Protein AF-0000000083686043 (afdb_homodimer)

Nearest PDB structures (foldseek):
  3l9b-assembly1_A  TM=8.444E-01  e=4.773E-08  Rattus norvegicus
  1dji-assembly2_B  TM=7.804E-01  e=7.751E-08  Rattus norvegicus
  1qas-assembly2_B  TM=7.916E-01  e=1.648E-07  Rattus norvegicus
  9b8k-assembly1_A  TM=7.547E-01  e=4.405E-06  Homo sapiens
  7df2-assembly1_A  TM=6.383E-01  e=4.975E-05  Ramazzottius varieornatus

Solvent-accessible surface area (backbone atoms only — not comparable to full-atom values): 17426 Å² total; per-residue (Å²): 117,81,35,73,41,29,34,41,37,29,45,36,36,34,37,51,40,63,57,61,35,58,93,82,41,71,20,22,34,27,44,37,38,31,63,40,89,91,54,70,46,66,55,66,67,18,79,82,16,34,37,50,32,62,64,64,39,74,45,79,42,68,40,61,68,58,66,60,71,78,38,42,41,37,37,36,37,30,35,69,66,83,55,88,95,41,63,38,75,47,24,34,38,76,45,55,40,39,60,47,44,73,69,60,31,76,67,34,76,46,78,47,80,43,63,16,25,30,96,88,61,48,75,45,30,37,38,34,36,34,44,26,42,32,49,77,85,68,64,72,69,55,88,76,60,66,73,69,67,77,77,74,73,72,73,80,79,129,117,81,35,72,39,29,35,41,37,29,45,35,35,36,37,51,39,63,54,60,33,58,92,83,41,72,21,22,34,27,43,37,36,32,64,42,90,91,54,72,46,66,54,68,66,20,77,81,17,33,37,51,32,60,62,64,40,73,44,80,42,68,38,61,70,59,66,59,70,78,38,43,42,38,38,36,37,30,34,70,65,82,56,86,95,40,63,38,75,46,25,34,38,74,43,55,41,39,60,47,44,74,71,61,32,76,66,34,76,47,78,46,79,41,64,17,25,29,96,87,62,48,74,46,31,36,39,33,35,35,43,24,41,31,50,77,85,66,64,72,70,56,88,75,63,67,75,69,69,78,77,76,74,70,76,79,84,128

Organism: NCBI:txid97028

Foldseek 3Di:
DFDQKKKKKFFFKKAQWDQLCVVPDFFFKKKWKAFDPVDIDIFDTNRPQRRITGGRDIDIYTDGPDDLQPIKMKMWIFGDDDDPPGDTTTWIFIGRSVVVCVPPRAPDKDKDWTFTADPVRDTGITIIMIMHMYGPPPPPPPVPPPVPPPPPPPPPDD/DFDQKKKKKFFFKKAQWDQLCVVPDFFFKKKWKAFDPVDIDIFDTNRPQRRITGGRDIDIYTDGPDDLQPIKMKMWIFGDDDDPPGDTTTWIFIGRSVVVCVPPRAPDKDKDWTFTADPVRDTGITIIMIMHMYGPPPPPPDVPPPVPPPPPPPDPDD

InterPro domains:
  IPR000008 C2 domain [PF00168] (8-101)
  IPR000008 C2 domain [PS50004] (1-111)
  IPR035892 C2 domain superfamily [G3DSA:2.60.40.150] (6-136)
  IPR035892 C2 domain superfamily [SSF49562] (6-135)
  IPR044750 SRC2/BAP, C2 domain [cd04051] (8-129)

Radius of gyration: 28.59 Å; Cα contacts (8 Å, |Δi|>4): 736; chains: 2; bounding box: 54×104×94 Å

pLDDT: mean 89.42, std 19.48, range [34.62, 98.94]

Sequence (316 aa):
MASRYEAEVNLSSARGLKNVNWRNGSNKPYGVVWIDPKNKFSTKVDENGDTEANWDQTLIIPLPPQPIEDLSLYIDIVHAGSEPDTKPLIGSAKLKLVEILDDVGIGERTSRSLTLKRPSGRPQGKVDVKVTIREPGYRAPAPGAYYAPPYGVPPPQAMASRYEAEVNLSSARGLKNVNWRNGSNKPYGVVWIDPKNKFSTKVDENGDTEANWDQTLIIPLPPQPIEDLSLYIDIVHAGSEPDTKPLIGSAKLKLVEILDDVGIGERTSRSLTLKRPSGRPQGKVDVKVTIREPGYRAPAPGAYYAPPYGVPPPQA

Structure (mmCIF, N/CA/C/O backbone):
data_AF-0000000083686043-model_v1
#
loop_
_entity.id
_entity.type
_entity.pdbx_description
1 polymer 'WW domain-containing protein'
#
loop_
_atom_site.group_PDB
_atom_site.id
_atom_site.type_symbol
_atom_site.label_atom_id
_atom_site.label_alt_id
_atom_site.label_comp_id
_atom_site.label_asym_id
_atom_site.label_entity_id
_atom_site.label_seq_id
_atom_site.pdbx_PDB_ins_code
_atom_site.Cartn_x
_atom_site.Cartn_y
_atom_site.Cartn_z
_atom_site.occupancy
_atom_site.B_iso_or_equiv
_atom_site.auth_seq_id
_atom_site.auth_comp_id
_atom_site.auth_asym_id
_atom_site.auth_atom_id
_atom_site.pdbx_PDB_model_num
ATOM 1 N N . MET A 1 1 ? 3.369 -40.719 -15.516 1 55.44 1 MET A N 1
ATOM 2 C CA . MET A 1 1 ? 3.346 -40.094 -16.828 1 55.44 1 MET A CA 1
ATOM 3 C C . MET A 1 1 ? 3.211 -38.562 -16.672 1 55.44 1 MET A C 1
ATOM 5 O O . MET A 1 1 ? 2.627 -38.094 -15.711 1 55.44 1 MET A O 1
ATOM 9 N N . ALA A 1 2 ? 4.098 -37.812 -17.344 1 66.56 2 ALA A N 1
ATOM 10 C CA . ALA A 1 2 ? 4.086 -36.375 -17.266 1 66.56 2 ALA A CA 1
ATOM 11 C C . ALA A 1 2 ? 2.773 -35.812 -17.797 1 66.56 2 ALA A C 1
ATOM 13 O O . ALA A 1 2 ? 2.119 -36.406 -18.641 1 66.56 2 ALA A O 1
ATOM 14 N N . SER A 1 3 ? 2.258 -34.781 -17.094 1 78.12 3 SER A N 1
ATOM 15 C CA . SER A 1 3 ? 1.059 -34.094 -17.578 1 78.12 3 SER A CA 1
ATOM 16 C C . SER A 1 3 ? 1.265 -33.562 -19 1 78.12 3 SER A C 1
ATOM 18 O O . SER A 1 3 ? 2.377 -33.188 -19.359 1 78.12 3 SER A O 1
ATOM 20 N N . ARG A 1 4 ? 0.226 -33.625 -19.875 1 86.62 4 ARG A N 1
ATOM 21 C CA . ARG A 1 4 ? 0.23 -33.125 -21.25 1 86.62 4 ARG A CA 1
ATOM 22 C C . ARG A 1 4 ? 0.083 -31.609 -21.266 1 86.62 4 ARG A C 1
ATOM 24 O O . ARG A 1 4 ? 0.327 -30.969 -22.297 1 86.62 4 ARG A O 1
ATOM 31 N N . TYR A 1 5 ? -0.184 -31.031 -20.062 1 95.25 5 TYR A N 1
ATOM 32 C CA . TYR A 1 5 ? -0.514 -29.609 -20.062 1 95.25 5 TYR A CA 1
ATOM 33 C C . TYR A 1 5 ? 0.562 -28.797 -19.344 1 95.25 5 TYR A C 1
ATOM 35 O O . TYR A 1 5 ? 1.362 -29.359 -18.594 1 95.25 5 TYR A O 1
ATOM 43 N N . GLU A 1 6 ? 0.688 -27.5 -19.734 1 97.31 6 GLU A N 1
ATOM 44 C CA . GLU A 1 6 ? 1.507 -26.5 -19.047 1 97.31 6 GLU A CA 1
ATOM 45 C C . GLU A 1 6 ? 0.728 -25.219 -18.797 1 97.31 6 GLU A C 1
ATOM 47 O O . GLU A 1 6 ? -0.3 -24.984 -19.438 1 97.31 6 GLU A O 1
ATOM 52 N N . ALA A 1 7 ? 1.187 -24.484 -17.844 1 98.06 7 ALA A N 1
ATOM 53 C CA . ALA A 1 7 ? 0.654 -23.156 -17.594 1 98.06 7 ALA A CA 1
ATOM 54 C C . ALA A 1 7 ? 1.658 -22.078 -18 1 98.06 7 ALA A C 1
ATOM 56 O O . ALA A 1 7 ? 2.783 -22.047 -17.5 1 98.06 7 ALA A O 1
ATOM 57 N N . GLU A 1 8 ? 1.297 -21.297 -18.984 1 98.44 8 GLU A N 1
ATOM 58 C CA . GLU A 1 8 ? 2.025 -20.062 -19.25 1 98.44 8 GLU A CA 1
ATOM 59 C C . GLU A 1 8 ? 1.578 -18.938 -18.312 1 98.44 8 GLU A C 1
ATOM 61 O O . GLU A 1 8 ? 0.411 -18.547 -18.328 1 98.44 8 GLU A O 1
ATOM 66 N N . VAL A 1 9 ? 2.49 -18.453 -17.5 1 98.81 9 VAL A N 1
ATOM 67 C CA . VAL A 1 9 ? 2.164 -17.453 -16.484 1 98.81 9 VAL A CA 1
ATOM 68 C C . VAL A 1 9 ? 3.023 -16.203 -16.688 1 98.81 9 VAL A C 1
ATOM 70 O O . VAL A 1 9 ? 4.25 -16.266 -16.562 1 98.81 9 VAL A O 1
ATOM 73 N N . ASN A 1 10 ? 2.42 -15.133 -17.078 1 98.88 10 ASN A N 1
ATOM 74 C CA . ASN A 1 10 ? 3.094 -13.844 -17.078 1 98.88 10 ASN A CA 1
ATOM 75 C C . ASN A 1 10 ? 2.883 -13.102 -15.75 1 98.88 10 ASN A C 1
ATOM 77 O O . ASN A 1 10 ? 1.755 -12.742 -15.406 1 98.88 10 ASN A O 1
ATOM 81 N N . LEU A 1 11 ? 3.922 -13 -14.984 1 98.81 11 LEU A N 1
ATOM 82 C CA . LEU A 1 11 ? 3.875 -12.109 -13.828 1 98.81 11 LEU A CA 1
ATOM 83 C C . LEU A 1 11 ? 4.129 -10.664 -14.25 1 98.81 11 LEU A C 1
ATOM 85 O O . LEU A 1 11 ? 5.266 -10.289 -14.547 1 98.81 11 LEU A O 1
ATOM 89 N N . SER A 1 12 ? 3.127 -9.906 -14.266 1 98.75 12 SER A N 1
ATOM 90 C CA . SER A 1 12 ? 3.219 -8.562 -14.82 1 98.75 12 SER A CA 1
ATOM 91 C C . SER A 1 12 ? 3.773 -7.578 -13.789 1 98.75 12 SER A C 1
ATOM 93 O O . SER A 1 12 ? 4.852 -7.016 -13.984 1 98.75 12 SER A O 1
ATOM 95 N N . SER A 1 13 ? 3.062 -7.43 -12.75 1 98.88 13 SER A N 1
ATOM 96 C CA . SER A 1 13 ? 3.422 -6.418 -11.758 1 98.88 13 SER A CA 1
ATOM 97 C C . SER A 1 13 ? 2.793 -6.723 -10.406 1 98.88 13 SER A C 1
ATOM 99 O O . SER A 1 13 ? 1.959 -7.625 -10.289 1 98.88 13 SER A O 1
ATOM 101 N N . ALA A 1 14 ? 3.34 -6.094 -9.359 1 98.81 14 ALA A N 1
ATOM 102 C CA . ALA A 1 14 ? 2.74 -6.086 -8.023 1 98.81 14 ALA A CA 1
ATOM 103 C C . ALA A 1 14 ? 2.695 -4.672 -7.453 1 98.81 14 ALA A C 1
ATOM 105 O O . ALA A 1 14 ? 3.561 -3.846 -7.754 1 98.81 14 ALA A O 1
ATOM 106 N N . ARG A 1 15 ? 1.688 -4.418 -6.629 1 97.88 15 ARG A N 1
ATOM 107 C CA . ARG A 1 15 ? 1.526 -3.096 -6.039 1 97.88 15 ARG A CA 1
ATOM 108 C C . ARG A 1 15 ? 1.074 -3.195 -4.586 1 97.88 15 ARG A C 1
ATOM 110 O O . ARG A 1 15 ? 0.438 -4.176 -4.191 1 97.88 15 ARG A O 1
ATOM 117 N N . GLY A 1 16 ? 1.428 -2.172 -3.859 1 97.12 16 GLY A N 1
ATOM 118 C CA . GLY A 1 16 ? 0.998 -2.129 -2.471 1 97.12 16 GLY A CA 1
ATOM 119 C C . GLY A 1 16 ? 1.701 -3.15 -1.596 1 97.12 16 GLY A C 1
ATOM 120 O O . GLY A 1 16 ? 1.129 -3.639 -0.619 1 97.12 16 GLY A O 1
ATOM 121 N N . LEU A 1 17 ? 2.918 -3.502 -2 1 98.5 17 LEU A N 1
ATOM 122 C CA . LEU A 1 17 ? 3.682 -4.477 -1.231 1 98.5 17 LEU A CA 1
ATOM 123 C C . LEU A 1 17 ? 4.164 -3.877 0.084 1 98.5 17 LEU A C 1
ATOM 125 O O . LEU A 1 17 ? 4.477 -2.686 0.15 1 98.5 17 LEU A O 1
ATOM 129 N N . LYS A 1 18 ? 4.242 -4.707 1.082 1 98.12 18 LYS A N 1
ATOM 130 C CA . LYS A 1 18 ? 4.969 -4.289 2.277 1 98.12 18 LYS A CA 1
ATOM 131 C C . LYS A 1 18 ? 6.469 -4.188 2.006 1 98.12 18 LYS A C 1
ATOM 133 O O . LYS A 1 18 ? 7.055 -5.086 1.395 1 98.12 18 LYS A O 1
ATOM 138 N N . ASN A 1 19 ? 7.082 -3.105 2.498 1 98 19 ASN A N 1
ATOM 139 C CA . ASN A 1 19 ? 8.539 -3.1 2.551 1 98 19 ASN A CA 1
ATOM 140 C C . ASN A 1 19 ? 9.055 -3.865 3.766 1 98 19 ASN A C 1
ATOM 142 O O . ASN A 1 19 ? 9.109 -3.324 4.871 1 98 19 ASN A O 1
ATOM 146 N N . VAL A 1 20 ? 9.453 -5.074 3.514 1 97.94 20 VAL A N 1
ATOM 147 C CA . VAL A 1 20 ? 9.93 -5.918 4.602 1 97.94 20 VAL A CA 1
ATOM 148 C C . VAL A 1 20 ? 11.383 -5.562 4.93 1 97.94 20 VAL A C 1
ATOM 150 O O . VAL A 1 20 ? 11.914 -5.992 5.953 1 97.94 20 VAL A O 1
ATOM 153 N N . ASN A 1 21 ? 12.023 -4.77 4.152 1 98 21 ASN A N 1
ATOM 154 C CA . ASN A 1 21 ? 13.438 -4.418 4.254 1 98 21 ASN A CA 1
ATOM 155 C C . ASN A 1 21 ? 13.625 -2.949 4.625 1 98 21 ASN A C 1
ATOM 157 O O . ASN A 1 21 ? 14.672 -2.363 4.348 1 98 21 ASN A O 1
ATOM 161 N N . TRP A 1 22 ? 12.688 -2.316 5.227 1 96.81 22 TRP A N 1
ATOM 162 C CA . TRP A 1 22 ? 12.609 -0.868 5.375 1 96.81 22 TRP A CA 1
ATOM 163 C C . TRP A 1 22 ? 13.742 -0.346 6.25 1 96.81 22 TRP A C 1
ATOM 165 O O . TRP A 1 22 ? 14.156 0.81 6.121 1 96.81 22 TRP A O 1
ATOM 175 N N . ARG A 1 23 ? 14.289 -1.135 7.105 1 97.06 23 ARG A N 1
ATOM 176 C CA . ARG A 1 23 ? 15.391 -0.694 7.957 1 97.06 23 ARG A CA 1
ATOM 177 C C . ARG A 1 23 ? 16.703 -0.627 7.172 1 97.06 23 ARG A C 1
ATOM 179 O O . ARG A 1 23 ? 17.672 -0.008 7.617 1 97.06 23 ARG A O 1
ATOM 186 N N . ASN A 1 24 ? 16.734 -1.307 6.102 1 97.12 24 ASN A N 1
ATOM 187 C CA . ASN A 1 24 ? 17.969 -1.414 5.316 1 97.12 24 ASN A CA 1
ATOM 188 C C . ASN A 1 24 ? 17.797 -0.798 3.93 1 97.12 24 ASN A C 1
ATOM 190 O O . ASN A 1 24 ? 18.734 -0.808 3.125 1 97.12 24 ASN A O 1
ATOM 194 N N . GLY A 1 25 ? 16.594 -0.308 3.641 1 96.25 25 GLY A N 1
ATOM 195 C CA . GLY A 1 25 ? 16.344 0.26 2.326 1 96.25 25 GLY A CA 1
ATOM 196 C C . GLY A 1 25 ? 15.125 -0.326 1.649 1 96.25 25 GLY A C 1
ATOM 197 O O . GLY A 1 25 ? 14.227 -0.849 2.318 1 96.25 25 GLY A O 1
ATOM 198 N N . SER A 1 26 ? 15.078 -0.214 0.328 1 97.12 26 SER A N 1
ATOM 199 C CA . SER A 1 26 ? 13.93 -0.643 -0.466 1 97.12 26 SER A CA 1
ATOM 200 C C . SER A 1 26 ? 13.914 -2.158 -0.644 1 97.12 26 SER A C 1
ATOM 202 O O . SER A 1 26 ? 14.969 -2.797 -0.642 1 97.12 26 SER A O 1
ATOM 204 N N . ASN A 1 27 ? 12.719 -2.684 -0.835 1 97.94 27 ASN A N 1
ATOM 205 C CA . ASN A 1 27 ? 12.625 -4.059 -1.313 1 97.94 27 ASN A CA 1
ATOM 206 C C . ASN A 1 27 ? 13.258 -4.215 -2.693 1 97.94 27 ASN A C 1
ATOM 208 O O . ASN A 1 27 ? 13.227 -3.285 -3.502 1 97.94 27 ASN A O 1
ATOM 212 N N . LYS A 1 28 ? 13.734 -5.312 -2.943 1 98.81 28 LYS A N 1
ATOM 213 C CA . LYS A 1 28 ? 14.062 -5.801 -4.277 1 98.81 28 LYS A CA 1
ATOM 214 C C . LYS A 1 28 ? 13.234 -7.031 -4.637 1 98.81 28 LYS A C 1
ATOM 216 O O . LYS A 1 28 ? 13.734 -8.156 -4.594 1 98.81 28 LYS A O 1
ATOM 221 N N . PRO A 1 29 ? 12.023 -6.82 -5.082 1 98.94 29 PRO A N 1
ATOM 222 C CA . PRO A 1 29 ? 11.047 -7.914 -5.16 1 98.94 29 PRO A CA 1
ATOM 223 C C . PRO A 1 29 ? 11.234 -8.781 -6.402 1 98.94 29 PRO A C 1
ATOM 225 O O . PRO A 1 29 ? 11.602 -8.273 -7.469 1 98.94 29 PRO A O 1
ATOM 228 N N . TYR A 1 30 ? 10.945 -10.07 -6.258 1 98.94 30 TYR A N 1
ATOM 229 C CA . TYR A 1 30 ? 10.75 -10.992 -7.367 1 98.94 30 TYR A CA 1
ATOM 230 C C . TYR A 1 30 ? 9.688 -12.031 -7.031 1 98.94 30 TYR A C 1
ATOM 232 O O . TYR A 1 30 ? 9.328 -12.203 -5.867 1 98.94 30 TYR A O 1
ATOM 240 N N . GLY A 1 31 ? 9.148 -12.602 -8.055 1 98.94 31 GLY A N 1
ATOM 241 C CA . GLY A 1 31 ? 8.109 -13.602 -7.883 1 98.94 31 GLY A CA 1
ATOM 242 C C . GLY A 1 31 ? 8.633 -15.023 -8.008 1 98.94 31 GLY A C 1
ATOM 243 O O . GLY A 1 31 ? 9.477 -15.312 -8.852 1 98.94 31 GLY A O 1
ATOM 244 N N . VAL A 1 32 ? 8.164 -15.859 -7.117 1 98.94 32 VAL A N 1
ATOM 245 C CA . VAL A 1 32 ? 8.367 -17.297 -7.203 1 98.94 32 VAL A CA 1
ATOM 246 C C . VAL A 1 32 ? 7.027 -18 -7.438 1 98.94 32 VAL A C 1
ATOM 248 O O . VAL A 1 32 ? 6.059 -17.75 -6.715 1 98.94 32 VAL A O 1
ATOM 251 N N . VAL A 1 33 ? 7 -18.875 -8.438 1 98.88 33 VAL A N 1
ATOM 252 C CA . VAL A 1 33 ? 5.73 -19.484 -8.82 1 98.88 33 VAL A CA 1
ATOM 253 C C . VAL A 1 33 ? 5.906 -21 -8.977 1 98.88 33 VAL A C 1
ATOM 255 O O . VAL A 1 33 ? 6.965 -21.469 -9.398 1 98.88 33 VAL A O 1
ATOM 258 N N . TRP A 1 34 ? 4.844 -21.75 -8.586 1 98.81 34 TRP A N 1
ATOM 259 C CA . TRP A 1 34 ? 4.887 -23.188 -8.797 1 98.81 34 TRP A CA 1
ATOM 260 C C . TRP A 1 34 ? 3.484 -23.781 -8.758 1 98.81 34 TRP A C 1
ATOM 262 O O . TRP A 1 34 ? 2.557 -23.172 -8.219 1 98.81 34 TRP A O 1
ATOM 272 N N . ILE A 1 35 ? 3.326 -24.875 -9.367 1 98.69 35 ILE A N 1
ATOM 273 C CA . ILE A 1 35 ? 2.166 -25.75 -9.219 1 98.69 35 ILE A CA 1
ATOM 274 C C . ILE A 1 35 ? 2.561 -27.016 -8.453 1 98.69 35 ILE A C 1
ATOM 276 O O . ILE A 1 35 ? 1.854 -27.422 -7.531 1 98.69 35 ILE A O 1
ATOM 280 N N . ASP A 1 36 ? 3.691 -27.562 -8.844 1 97.44 36 ASP A N 1
ATOM 281 C CA . ASP A 1 36 ? 4.391 -28.609 -8.102 1 97.44 36 ASP A CA 1
ATOM 282 C C . ASP A 1 36 ? 5.516 -28.016 -7.254 1 97.44 36 ASP A C 1
ATOM 284 O O . ASP A 1 36 ? 6.453 -27.422 -7.785 1 97.44 36 ASP A O 1
ATOM 288 N N . PRO A 1 37 ? 5.469 -28.141 -5.891 1 97.25 37 PRO A N 1
ATOM 289 C CA . PRO A 1 37 ? 6.477 -27.531 -5.027 1 97.25 37 PRO A CA 1
ATOM 290 C C . PRO A 1 37 ? 7.895 -27.984 -5.363 1 97.25 37 PRO A C 1
ATOM 292 O O . PRO A 1 37 ? 8.867 -27.344 -4.957 1 97.25 37 PRO A O 1
ATOM 295 N N . LYS A 1 38 ? 8.008 -29.078 -6.086 1 96.25 38 LYS A N 1
ATOM 296 C CA . LYS A 1 38 ? 9.328 -29.578 -6.465 1 96.25 38 LYS A CA 1
ATOM 297 C C . LYS A 1 38 ? 9.875 -28.828 -7.668 1 96.25 38 LYS A C 1
ATOM 299 O O . LYS A 1 38 ? 11.062 -28.938 -7.988 1 96.25 38 LYS A O 1
ATOM 304 N N . ASN A 1 39 ? 9.039 -28.062 -8.352 1 96.69 39 ASN A N 1
ATOM 305 C CA . ASN A 1 39 ? 9.422 -27.328 -9.547 1 96.69 39 ASN A CA 1
ATOM 306 C C . ASN A 1 39 ? 9.047 -25.859 -9.445 1 96.69 39 ASN A C 1
ATOM 308 O O . ASN A 1 39 ? 8.008 -25.438 -9.969 1 96.69 39 ASN A O 1
ATOM 312 N N . LYS A 1 40 ? 9.898 -25.062 -8.875 1 98.38 40 LYS A N 1
ATOM 313 C CA . LYS A 1 40 ? 9.641 -23.641 -8.695 1 98.38 40 LYS A CA 1
ATOM 314 C C . LYS A 1 40 ? 10.367 -22.812 -9.758 1 98.38 40 LYS A C 1
ATOM 316 O O . LYS A 1 40 ? 11.477 -23.156 -10.164 1 98.38 40 LYS A O 1
ATOM 321 N N . PHE A 1 41 ? 9.742 -21.734 -10.203 1 98.69 41 PHE A N 1
ATOM 322 C CA . PHE A 1 41 ? 10.281 -20.781 -11.172 1 98.69 41 PHE A CA 1
ATOM 323 C C . PHE A 1 41 ? 10.25 -19.359 -10.609 1 98.69 41 PHE A C 1
ATOM 325 O O . PHE A 1 41 ? 9.398 -19.031 -9.773 1 98.69 41 PHE A O 1
ATOM 332 N N . SER A 1 42 ? 11.156 -18.547 -11.078 1 98.69 42 SER A N 1
ATOM 333 C CA . SER A 1 42 ? 11.203 -17.188 -10.531 1 98.69 42 SER A CA 1
ATOM 334 C C . SER A 1 42 ? 11.391 -16.156 -11.625 1 98.69 42 SER A C 1
ATOM 336 O O . SER A 1 42 ? 11.938 -16.453 -12.688 1 98.69 42 SER A O 1
ATOM 338 N N . THR A 1 43 ? 10.891 -15.023 -11.422 1 98.81 43 THR A N 1
ATOM 339 C CA . THR A 1 43 ? 11.211 -13.867 -12.258 1 98.81 43 THR A CA 1
ATOM 340 C C . THR A 1 43 ? 12.594 -13.312 -11.922 1 98.81 43 THR A C 1
ATOM 342 O O . THR A 1 43 ? 13.195 -13.711 -10.922 1 98.81 43 THR A O 1
ATOM 345 N N . LYS A 1 44 ? 12.969 -12.43 -12.844 1 98.62 44 LYS A N 1
ATOM 346 C CA . LYS A 1 44 ? 14.086 -11.578 -12.438 1 98.62 44 LYS A CA 1
ATOM 347 C C . LYS A 1 44 ? 13.68 -10.656 -11.289 1 98.62 44 LYS A C 1
ATOM 349 O O . LYS A 1 44 ? 12.492 -10.438 -11.047 1 98.62 44 LYS A O 1
ATOM 354 N N . VAL A 1 45 ? 14.695 -10.109 -10.68 1 98.88 45 VAL A N 1
ATOM 355 C CA . VAL A 1 45 ? 14.484 -9.18 -9.57 1 98.88 45 VAL A CA 1
ATOM 356 C C . VAL A 1 45 ? 14.188 -7.785 -10.117 1 98.88 45 VAL A C 1
ATOM 358 O O . VAL A 1 45 ? 14.828 -7.332 -11.07 1 98.88 45 VAL A O 1
ATOM 361 N N . ASP A 1 46 ? 13.172 -7.156 -9.617 1 98.81 46 ASP A N 1
ATOM 362 C CA . ASP A 1 46 ? 13.039 -5.719 -9.828 1 98.81 46 ASP A CA 1
ATOM 363 C C . ASP A 1 46 ? 13.867 -4.938 -8.812 1 98.81 46 ASP A C 1
ATOM 365 O O . ASP A 1 46 ? 13.43 -4.711 -7.684 1 98.81 46 ASP A O 1
ATOM 369 N N . GLU A 1 47 ? 15.016 -4.473 -9.266 1 98.38 47 GLU A N 1
ATOM 370 C CA . GLU A 1 47 ? 16.031 -3.893 -8.383 1 98.38 47 GLU A CA 1
ATOM 371 C C . GLU A 1 47 ? 15.531 -2.594 -7.758 1 98.38 47 GLU A C 1
ATOM 373 O O . GLU A 1 47 ? 16.016 -2.182 -6.703 1 98.38 47 GLU A O 1
ATOM 378 N N . ASN A 1 48 ? 14.555 -1.985 -8.375 1 97.69 48 ASN A N 1
ATOM 379 C CA . ASN A 1 48 ? 14.078 -0.687 -7.91 1 97.69 48 ASN A CA 1
ATOM 380 C C . ASN A 1 48 ? 12.578 -0.71 -7.613 1 97.69 48 ASN A C 1
ATOM 382 O O . ASN A 1 48 ? 11.945 0.341 -7.523 1 97.69 48 ASN A O 1
ATOM 386 N N . GLY A 1 49 ? 11.992 -1.841 -7.375 1 97.81 49 GLY A N 1
ATOM 387 C CA . GLY A 1 49 ? 10.547 -1.961 -7.344 1 97.81 49 GLY A CA 1
ATOM 388 C C . GLY A 1 49 ? 9.938 -1.568 -6.012 1 97.81 49 GLY A C 1
ATOM 389 O O . GLY A 1 49 ? 8.789 -1.124 -5.949 1 97.81 49 GLY A O 1
ATOM 390 N N . ASP A 1 50 ? 10.742 -1.844 -4.91 1 97.81 50 ASP A N 1
ATOM 391 C CA . ASP A 1 50 ? 10.297 -1.565 -3.545 1 97.81 50 ASP A CA 1
ATOM 392 C C . ASP A 1 50 ? 8.891 -2.094 -3.307 1 97.81 50 ASP A C 1
ATOM 394 O O . ASP A 1 50 ? 8.68 -3.307 -3.24 1 97.81 50 ASP A O 1
ATOM 398 N N . THR A 1 51 ? 7.84 -1.147 -3.244 1 98.12 51 THR A N 1
ATOM 399 C CA . THR A 1 51 ? 6.48 -1.579 -2.934 1 98.12 51 THR A CA 1
ATOM 400 C C . THR A 1 51 ? 5.633 -1.654 -4.199 1 98.12 51 THR A C 1
ATOM 402 O O . THR A 1 51 ? 4.461 -2.031 -4.148 1 98.12 51 THR A O 1
ATOM 405 N N . GLU A 1 52 ? 6.148 -1.241 -5.277 1 98 52 GLU A N 1
ATOM 406 C CA . GLU A 1 52 ? 5.57 -1.306 -6.617 1 98 52 GLU A CA 1
ATOM 407 C C . GLU A 1 52 ? 6.527 -1.98 -7.598 1 98 52 GLU A C 1
ATOM 409 O O . GLU A 1 52 ? 7.371 -1.318 -8.203 1 98 52 GLU A O 1
ATOM 414 N N . ALA A 1 53 ? 6.316 -3.189 -7.906 1 98.56 53 ALA A N 1
ATOM 415 C CA . ALA A 1 53 ? 7.266 -3.951 -8.711 1 98.56 53 ALA A CA 1
ATOM 416 C C . ALA A 1 53 ? 6.711 -4.211 -10.109 1 98.56 53 ALA A C 1
ATOM 418 O O . ALA A 1 53 ? 5.504 -4.383 -10.289 1 98.56 53 ALA A O 1
ATOM 419 N N . ASN A 1 54 ? 7.555 -4.258 -11.023 1 98.75 54 ASN A N 1
ATOM 420 C CA . ASN A 1 54 ? 7.254 -4.609 -12.406 1 98.75 54 ASN A CA 1
ATOM 421 C C . ASN A 1 54 ? 8.25 -5.625 -12.953 1 98.75 54 ASN A C 1
ATOM 423 O O . ASN A 1 54 ? 9.461 -5.395 -12.914 1 98.75 54 ASN A O 1
ATOM 427 N N . TRP A 1 55 ? 7.797 -6.695 -13.445 1 98.81 55 TRP A N 1
ATOM 428 C CA . TRP A 1 55 ? 8.656 -7.727 -14.023 1 98.81 55 TRP A CA 1
ATOM 429 C C . TRP A 1 55 ? 8.273 -8.008 -15.469 1 98.81 55 TRP A C 1
ATOM 431 O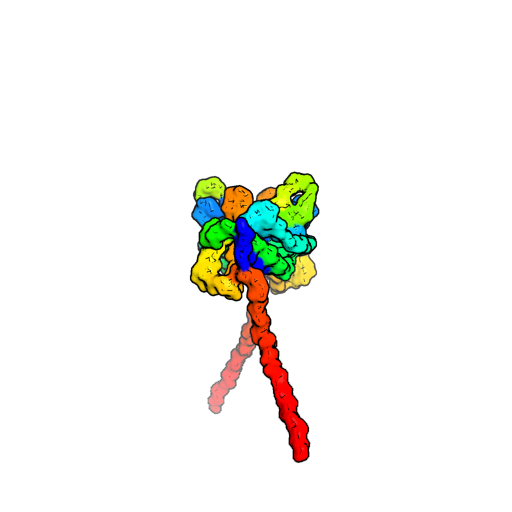 O . TRP A 1 55 ? 9.148 -8.148 -16.328 1 98.81 55 TRP A O 1
ATOM 441 N N . ASP A 1 56 ? 6.973 -8.086 -15.719 1 98.69 56 ASP A N 1
ATOM 442 C CA . ASP A 1 56 ? 6.395 -8.461 -17.016 1 98.69 56 ASP A CA 1
ATOM 443 C C . ASP A 1 56 ? 7.141 -9.641 -17.625 1 98.69 56 ASP A C 1
ATOM 445 O O . ASP A 1 56 ? 7.582 -9.57 -18.766 1 98.69 56 ASP A O 1
ATOM 449 N N . GLN A 1 57 ? 7.301 -10.672 -16.922 1 98.81 57 GLN A N 1
ATOM 450 C CA . GLN A 1 57 ? 8.023 -11.867 -17.344 1 98.81 57 GLN A CA 1
ATOM 451 C C . GLN A 1 57 ? 7.074 -13.062 -17.469 1 98.81 57 GLN A C 1
ATOM 453 O O . GLN A 1 57 ? 6.203 -13.266 -16.625 1 98.81 57 GLN A O 1
ATOM 458 N N . THR A 1 58 ? 7.305 -13.836 -18.469 1 98.75 58 THR A N 1
ATOM 459 C CA . THR A 1 58 ? 6.504 -15.031 -18.734 1 98.75 58 THR A CA 1
ATOM 460 C C . THR A 1 58 ? 7.285 -16.297 -18.359 1 98.75 58 THR A C 1
ATOM 462 O O . THR A 1 58 ? 8.438 -16.453 -18.766 1 98.75 58 THR A O 1
ATOM 465 N N . LEU A 1 59 ? 6.676 -17.078 -17.609 1 98.5 59 LEU A N 1
ATOM 466 C CA . LEU A 1 59 ? 7.215 -18.375 -17.172 1 98.5 59 LEU A CA 1
ATOM 467 C C . LEU A 1 59 ? 6.328 -19.516 -17.656 1 98.5 59 LEU A C 1
ATOM 469 O O . LEU A 1 59 ? 5.102 -19.391 -17.656 1 98.5 59 LEU A O 1
ATOM 473 N N . ILE A 1 60 ? 6.953 -20.609 -18.016 1 97.75 60 ILE A N 1
ATOM 474 C CA . ILE A 1 60 ? 6.219 -21.812 -18.406 1 97.75 60 ILE A CA 1
ATOM 475 C C . ILE A 1 60 ? 6.355 -22.875 -17.328 1 97.75 60 ILE A C 1
ATOM 477 O O . ILE A 1 60 ? 7.457 -23.375 -17.062 1 97.75 60 ILE A O 1
ATOM 481 N N . ILE A 1 61 ? 5.234 -23.266 -16.766 1 97.94 61 ILE A N 1
ATOM 482 C CA . ILE A 1 61 ? 5.219 -24.172 -15.633 1 97.94 61 ILE A CA 1
ATOM 483 C C . ILE A 1 61 ? 4.566 -25.484 -16.031 1 97.94 61 ILE A C 1
ATOM 485 O O . ILE A 1 61 ? 3.363 -25.547 -16.297 1 97.94 61 ILE A O 1
ATOM 489 N N . PRO A 1 62 ? 5.316 -26.547 -16 1 96.19 62 PRO A N 1
ATOM 490 C CA . PRO A 1 62 ? 4.688 -27.828 -16.297 1 96.19 62 PRO A CA 1
ATOM 491 C C . PRO A 1 62 ? 3.676 -28.266 -15.242 1 96.19 62 PRO A C 1
ATOM 493 O O . PRO A 1 62 ? 3.887 -28.016 -14.047 1 96.19 62 PRO A O 1
ATOM 496 N N . LEU A 1 63 ? 2.633 -28.891 -15.68 1 97.19 63 LEU A N 1
ATOM 497 C CA . LEU A 1 63 ? 1.648 -29.391 -14.734 1 97.19 63 LEU A CA 1
ATOM 498 C C . LEU A 1 63 ? 1.972 -30.828 -14.336 1 97.19 63 LEU A C 1
ATOM 500 O O . LEU A 1 63 ? 2.387 -31.641 -15.172 1 97.19 63 LEU A O 1
ATOM 504 N N . PRO A 1 64 ? 1.803 -31.109 -13.094 1 96 64 PRO A N 1
ATOM 505 C CA . PRO A 1 64 ? 1.951 -32.5 -12.695 1 96 64 PRO A CA 1
ATOM 506 C C . PRO A 1 64 ? 0.843 -33.406 -13.25 1 96 64 PRO A C 1
ATOM 508 O O . PRO A 1 64 ? -0.18 -32.906 -13.727 1 96 64 PRO A O 1
ATOM 511 N N . PRO A 1 65 ? 1.074 -34.75 -13.242 1 93.06 65 PRO A N 1
ATOM 512 C CA . PRO A 1 65 ? 0.094 -35.688 -13.812 1 93.06 65 PRO A CA 1
ATOM 513 C C . PRO A 1 65 ? -1.123 -35.875 -12.914 1 93.06 65 PRO A C 1
ATOM 515 O O . PRO A 1 65 ? -1.374 -37 -12.445 1 93.06 65 PRO A O 1
ATOM 518 N N . GLN A 1 66 ? -1.785 -34.844 -12.516 1 94.75 66 GLN A N 1
ATOM 519 C CA . GLN A 1 66 ? -3.027 -34.812 -11.75 1 94.75 66 GLN A CA 1
ATOM 520 C C . GLN A 1 66 ? -4.117 -34.062 -12.516 1 94.75 66 GLN A C 1
ATOM 522 O O . GLN A 1 66 ? -3.822 -33.281 -13.438 1 94.75 66 GLN A O 1
ATOM 527 N N . PRO A 1 67 ? -5.398 -34.438 -12.148 1 95.19 67 PRO A N 1
ATOM 528 C CA . PRO A 1 67 ? -6.457 -33.625 -12.773 1 95.19 67 PRO A CA 1
ATOM 529 C C . PRO A 1 67 ? -6.246 -32.125 -12.586 1 95.19 67 PRO A C 1
ATOM 531 O O . PRO A 1 67 ? -5.98 -31.672 -11.477 1 95.19 67 PRO A O 1
ATOM 534 N N . ILE A 1 68 ? -6.387 -31.359 -13.656 1 95.69 68 ILE A N 1
ATOM 535 C CA . ILE A 1 68 ? -6.109 -29.922 -13.656 1 95.69 68 ILE A CA 1
ATOM 536 C C . ILE A 1 68 ? -6.992 -29.234 -12.625 1 95.69 68 ILE A C 1
ATOM 538 O O . ILE A 1 68 ? -6.559 -28.281 -11.969 1 95.69 68 ILE A O 1
ATOM 542 N N . GLU A 1 69 ? -8.25 -29.75 -12.438 1 96 69 GLU A N 1
ATOM 543 C CA . GLU A 1 69 ? -9.234 -29.141 -11.539 1 96 69 GLU A CA 1
ATOM 544 C C . GLU A 1 69 ? -8.758 -29.172 -10.094 1 96 69 GLU A C 1
ATOM 546 O O . GLU A 1 69 ? -9.258 -28.438 -9.25 1 96 69 GLU A O 1
ATOM 551 N N . ASP A 1 70 ? -7.785 -30.031 -9.828 1 97.56 70 ASP A N 1
ATOM 552 C CA . ASP A 1 70 ? -7.305 -30.188 -8.461 1 97.56 70 ASP A CA 1
ATOM 553 C C . ASP A 1 70 ? -6.035 -29.375 -8.227 1 97.56 70 ASP A C 1
ATOM 555 O O . ASP A 1 70 ? -5.512 -29.344 -7.109 1 97.56 70 ASP A O 1
ATOM 559 N N . LEU A 1 71 ? -5.531 -28.766 -9.242 1 98.38 71 LEU A N 1
ATOM 560 C CA . LEU A 1 71 ? -4.242 -28.094 -9.172 1 98.38 71 LEU A CA 1
ATOM 561 C C . LEU A 1 71 ? -4.422 -26.594 -8.922 1 98.38 71 LEU A C 1
ATOM 563 O O . LEU A 1 71 ? -5.461 -26.031 -9.273 1 98.38 71 LEU A O 1
ATOM 567 N N . SER A 1 72 ? -3.438 -26 -8.227 1 98.88 72 SER A N 1
ATOM 568 C CA . SER A 1 72 ? -3.387 -24.562 -7.984 1 98.88 72 SER A CA 1
ATOM 569 C C . SER A 1 72 ? -2.021 -24 -8.344 1 98.88 72 SER A C 1
ATOM 571 O O . SER A 1 72 ? -1.002 -24.688 -8.227 1 98.88 72 SER A O 1
ATOM 573 N N . LEU A 1 73 ? -2.117 -22.797 -8.828 1 98.88 73 LEU A N 1
ATOM 574 C CA . LEU A 1 73 ? -0.914 -22 -8.984 1 98.88 73 LEU A CA 1
ATOM 575 C C . LEU A 1 73 ? -0.602 -21.219 -7.703 1 98.88 73 LEU A C 1
ATOM 577 O O . LEU A 1 73 ? -1.456 -20.5 -7.188 1 98.88 73 LEU A O 1
ATOM 581 N N . TYR A 1 74 ? 0.614 -21.359 -7.27 1 98.94 74 TYR A N 1
ATOM 582 C CA . TYR A 1 74 ? 1.087 -20.641 -6.098 1 98.94 74 TYR A CA 1
ATOM 583 C C . TYR A 1 74 ? 2.076 -19.547 -6.492 1 98.94 74 TYR A C 1
ATOM 585 O O . TYR A 1 74 ? 2.914 -19.75 -7.371 1 98.94 74 TYR A O 1
ATOM 593 N N . ILE A 1 75 ? 1.956 -18.422 -5.789 1 98.94 75 ILE A N 1
ATOM 594 C CA . ILE A 1 75 ? 2.82 -17.266 -6.051 1 98.94 75 ILE A CA 1
ATOM 595 C C . ILE A 1 75 ? 3.32 -16.688 -4.73 1 98.94 75 ILE A C 1
ATOM 597 O O . ILE A 1 75 ? 2.523 -16.359 -3.848 1 98.94 75 ILE A O 1
ATOM 601 N N . ASP A 1 76 ? 4.617 -16.594 -4.598 1 98.94 76 ASP A N 1
ATOM 602 C CA . ASP A 1 76 ? 5.246 -15.828 -3.525 1 98.94 76 ASP A CA 1
ATOM 603 C C . ASP A 1 76 ? 5.992 -14.617 -4.078 1 98.94 76 ASP A C 1
ATOM 605 O O . ASP A 1 76 ? 6.777 -14.734 -5.02 1 98.94 76 ASP A O 1
ATOM 609 N N . ILE A 1 77 ? 5.719 -13.445 -3.551 1 98.94 77 ILE A N 1
ATOM 610 C CA . ILE A 1 77 ? 6.57 -12.281 -3.777 1 98.94 77 ILE A CA 1
ATOM 611 C C . ILE A 1 77 ? 7.598 -12.164 -2.654 1 98.94 77 ILE A C 1
ATOM 613 O O . ILE A 1 77 ? 7.242 -12.188 -1.474 1 98.94 77 ILE A O 1
ATOM 617 N N . VAL A 1 78 ? 8.883 -12.102 -3.107 1 98.88 78 VAL A N 1
ATOM 618 C CA . VAL A 1 78 ? 9.984 -12.227 -2.164 1 98.88 78 VAL A CA 1
ATOM 619 C C . VAL A 1 78 ? 10.984 -11.094 -2.379 1 98.88 78 VAL A C 1
ATOM 621 O O . VAL A 1 78 ? 11.188 -10.641 -3.508 1 98.88 78 VAL A O 1
ATOM 624 N N . HIS A 1 79 ? 11.57 -10.625 -1.283 1 98.88 79 HIS A N 1
ATOM 625 C CA . HIS A 1 79 ? 12.664 -9.664 -1.351 1 98.88 79 HIS A CA 1
ATOM 626 C C . HIS A 1 79 ? 14 -10.359 -1.609 1 98.88 79 HIS A C 1
ATOM 628 O O . HIS A 1 79 ? 14.367 -11.281 -0.886 1 98.88 79 HIS A O 1
ATOM 634 N N . ALA A 1 80 ? 14.641 -9.852 -2.627 1 98.62 80 ALA A N 1
ATOM 635 C CA . ALA A 1 80 ? 15.969 -10.375 -2.92 1 98.62 80 ALA A CA 1
ATOM 636 C C . ALA A 1 80 ? 17.016 -9.734 -2.014 1 98.62 80 ALA A C 1
ATOM 638 O O . ALA A 1 80 ? 17.594 -8.695 -2.352 1 98.62 80 ALA A O 1
ATOM 639 N N . GLY A 1 81 ? 17.281 -10.281 -0.862 1 96.5 81 GLY A N 1
ATOM 640 C CA . GLY A 1 81 ? 18.281 -9.797 0.073 1 96.5 81 GLY A CA 1
ATOM 641 C C . GLY A 1 81 ? 18.438 -10.672 1.298 1 96.5 81 GLY A C 1
ATOM 642 O O . GLY A 1 81 ? 17.578 -11.516 1.574 1 96.5 81 GLY A O 1
ATOM 643 N N . SER A 1 82 ? 19.547 -10.586 1.924 1 94.94 82 SER A N 1
ATOM 644 C CA . SER A 1 82 ? 19.844 -11.406 3.098 1 94.94 82 SER A CA 1
ATOM 645 C C . SER A 1 82 ? 20.25 -10.539 4.285 1 94.94 82 SER A C 1
ATOM 647 O O . SER A 1 82 ? 21.094 -10.922 5.082 1 94.94 82 SER A O 1
ATOM 649 N N . GLU A 1 83 ? 19.656 -9.336 4.336 1 96.31 83 GLU A N 1
ATOM 650 C CA . GLU A 1 83 ? 19.984 -8.422 5.43 1 96.31 83 GLU A CA 1
ATOM 651 C C . GLU A 1 83 ? 19.531 -8.992 6.773 1 96.31 83 GLU A C 1
ATOM 653 O O . GLU A 1 83 ? 18.516 -9.688 6.848 1 96.31 83 GLU A O 1
ATOM 658 N N . PRO A 1 84 ? 20.219 -8.602 7.863 1 93.94 84 PRO A N 1
ATOM 659 C CA . PRO A 1 84 ? 19.844 -9.086 9.195 1 93.94 84 PRO A CA 1
ATOM 660 C C . PRO A 1 84 ? 18.422 -8.703 9.586 1 93.94 84 PRO A C 1
ATOM 662 O O . PRO A 1 84 ? 17.969 -7.598 9.273 1 93.94 84 PRO A O 1
ATOM 665 N N . ASP A 1 85 ? 17.656 -9.625 10.164 1 92.31 85 ASP A N 1
ATOM 666 C CA . ASP A 1 85 ? 16.312 -9.438 10.727 1 92.31 85 ASP A CA 1
ATOM 667 C C . ASP A 1 85 ? 15.297 -9.141 9.625 1 92.31 85 ASP A C 1
ATOM 669 O O . ASP A 1 85 ? 14.266 -8.523 9.883 1 92.31 85 ASP A O 1
ATOM 673 N N . THR A 1 86 ? 15.719 -9.469 8.398 1 95.94 86 THR A N 1
ATOM 674 C CA . THR A 1 86 ? 14.773 -9.32 7.293 1 95.94 86 THR A CA 1
ATOM 675 C C . THR A 1 86 ? 14.258 -10.68 6.828 1 95.94 86 THR A C 1
ATOM 677 O O . THR A 1 86 ? 15.031 -11.5 6.32 1 95.94 86 THR A O 1
ATOM 680 N N . LYS A 1 87 ? 12.969 -10.898 7.094 1 96.62 87 LYS A N 1
ATOM 681 C CA . LYS A 1 87 ? 12.328 -12.07 6.5 1 96.62 87 LYS A CA 1
ATOM 682 C C . LYS A 1 87 ? 11.883 -11.781 5.066 1 96.62 87 LYS A C 1
ATOM 684 O O . LYS A 1 87 ? 11.023 -10.938 4.832 1 96.62 87 LYS A O 1
ATOM 689 N N . PRO A 1 88 ? 12.359 -12.492 4.113 1 97.62 88 PRO A N 1
ATOM 690 C CA . PRO A 1 88 ? 12.266 -12.078 2.711 1 97.62 88 PRO A CA 1
ATOM 691 C C . PRO A 1 88 ? 10.836 -12.18 2.168 1 97.62 88 PRO A C 1
ATOM 693 O O . PRO A 1 88 ? 10.484 -11.469 1.222 1 97.62 88 PRO A O 1
ATOM 696 N N . LEU A 1 89 ? 10.016 -13.117 2.74 1 98.81 89 LEU A N 1
ATOM 697 C CA . LEU A 1 89 ? 8.68 -13.297 2.186 1 98.81 89 LEU A CA 1
ATOM 698 C C . LEU A 1 89 ? 7.828 -12.055 2.4 1 98.81 89 LEU A C 1
ATOM 700 O O . LEU A 1 89 ? 7.617 -11.625 3.539 1 98.81 89 LEU A O 1
ATOM 704 N N . ILE A 1 90 ? 7.332 -11.492 1.274 1 98.62 90 ILE A N 1
ATOM 705 C CA . ILE A 1 90 ? 6.523 -10.281 1.324 1 98.62 90 ILE A CA 1
ATOM 706 C C . ILE A 1 90 ? 5.043 -10.648 1.372 1 98.62 90 ILE A C 1
ATOM 708 O O . ILE A 1 90 ? 4.297 -10.133 2.209 1 98.62 90 ILE A O 1
ATOM 712 N N . GLY A 1 91 ? 4.637 -11.484 0.454 1 98.88 91 GLY A N 1
ATOM 713 C CA . GLY A 1 91 ? 3.256 -11.93 0.391 1 98.88 91 GLY A CA 1
ATOM 714 C C . GLY A 1 91 ? 3.053 -13.102 -0.553 1 98.88 91 GLY A C 1
ATOM 715 O O . GLY A 1 91 ? 3.916 -13.398 -1.381 1 98.88 91 GLY A O 1
ATOM 716 N N . SER A 1 92 ? 1.882 -13.734 -0.346 1 98.94 92 SER A N 1
ATOM 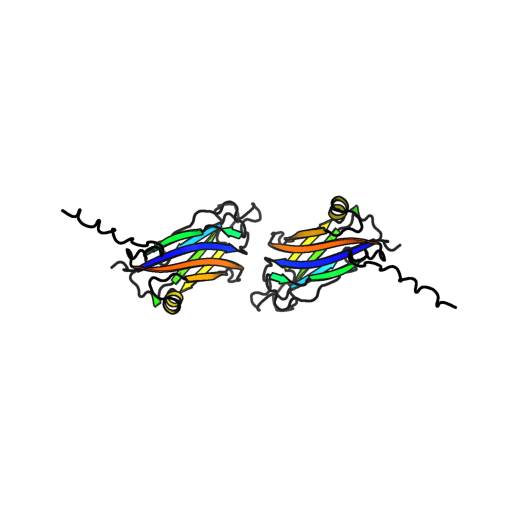717 C CA . SER A 1 92 ? 1.595 -14.938 -1.124 1 98.94 92 SER A CA 1
ATOM 718 C C . SER A 1 92 ? 0.186 -14.898 -1.704 1 98.94 92 SER A C 1
ATOM 720 O O . SER A 1 92 ? -0.7 -14.242 -1.152 1 98.94 92 SER A O 1
ATOM 722 N N . ALA A 1 93 ? 0.006 -15.562 -2.791 1 98.94 93 ALA A N 1
ATOM 723 C CA . ALA A 1 93 ? -1.304 -15.742 -3.412 1 98.94 93 ALA A CA 1
ATOM 724 C C . ALA A 1 93 ? -1.444 -17.141 -4.004 1 98.94 93 ALA A C 1
ATOM 726 O O . ALA A 1 93 ? -0.446 -17.828 -4.242 1 98.94 93 ALA A O 1
ATOM 727 N N . LYS A 1 94 ? -2.629 -17.516 -4.145 1 98.81 94 LYS A N 1
ATOM 728 C CA . LYS A 1 94 ? -2.994 -18.812 -4.719 1 98.81 94 LYS A CA 1
ATOM 729 C C . LYS A 1 94 ? -4.102 -18.656 -5.758 1 98.81 94 LYS A C 1
ATOM 731 O O . LYS A 1 94 ? -5.051 -17.891 -5.551 1 98.81 94 LYS A O 1
ATOM 736 N N . LEU A 1 95 ? -3.982 -19.312 -6.863 1 98.88 95 LEU A N 1
ATOM 737 C CA . LEU A 1 95 ? -4.98 -19.312 -7.926 1 98.88 95 LEU A CA 1
ATOM 738 C C . LEU A 1 95 ? -5.344 -20.734 -8.336 1 98.88 95 LEU A C 1
ATOM 740 O O . LEU A 1 95 ? -4.512 -21.469 -8.891 1 98.88 95 LEU A O 1
ATOM 744 N N . LYS A 1 96 ? -6.586 -21.109 -8.086 1 98.81 96 LYS A N 1
ATOM 745 C CA . LYS A 1 96 ? -7.027 -22.422 -8.523 1 98.81 96 LYS A CA 1
ATOM 746 C C . LYS A 1 96 ? -7.137 -22.5 -10.039 1 98.81 96 LYS A C 1
ATOM 748 O O . LYS A 1 96 ? -7.77 -21.641 -10.664 1 98.81 96 LYS A O 1
ATOM 753 N N . LEU A 1 97 ? -6.605 -23.562 -10.594 1 98.5 97 LEU A N 1
ATOM 754 C CA . LEU A 1 97 ? -6.605 -23.656 -12.047 1 98.5 97 LEU A CA 1
ATOM 755 C C . LEU A 1 97 ? -8.016 -23.891 -12.578 1 98.5 97 LEU A C 1
ATOM 757 O O . LEU A 1 97 ? -8.336 -23.5 -13.703 1 98.5 97 LEU A O 1
ATOM 761 N N . VAL A 1 98 ? -8.859 -24.469 -11.773 1 98.38 98 VAL A N 1
ATOM 762 C CA . VAL A 1 98 ? -10.242 -24.719 -12.18 1 98.38 98 VAL A CA 1
ATOM 763 C C . VAL A 1 98 ? -10.938 -23.375 -12.461 1 98.38 98 VAL A C 1
ATOM 765 O O . VAL A 1 98 ? -11.828 -23.312 -13.305 1 98.38 98 VAL A O 1
ATOM 768 N N . GLU A 1 99 ? -10.539 -22.328 -11.727 1 98.31 99 GLU A N 1
ATOM 769 C CA . GLU A 1 99 ? -11.102 -21 -11.977 1 98.31 99 GLU A CA 1
ATOM 770 C C . GLU A 1 99 ? -10.773 -20.516 -13.391 1 98.31 99 GLU A C 1
ATOM 772 O O . GLU A 1 99 ? -11.586 -19.844 -14.023 1 98.31 99 GLU A O 1
ATOM 777 N N . ILE A 1 100 ? -9.594 -20.812 -13.875 1 98.12 100 ILE A N 1
ATOM 778 C CA . ILE A 1 100 ? -9.164 -20.453 -15.219 1 98.12 100 ILE A CA 1
ATOM 779 C C . ILE A 1 100 ? -9.93 -21.281 -16.25 1 98.12 100 ILE A C 1
ATOM 781 O O . ILE A 1 100 ? -10.43 -20.75 -17.234 1 98.12 100 ILE A O 1
ATOM 785 N N . LEU A 1 101 ? -10.055 -22.547 -16.031 1 97.25 101 LEU A N 1
ATOM 786 C CA . LEU A 1 101 ? -10.758 -23.438 -16.953 1 97.25 101 LEU A CA 1
ATOM 787 C C . LEU A 1 101 ? -12.219 -23.016 -17.109 1 97.25 101 LEU A C 1
ATOM 789 O O . LEU A 1 101 ? -12.742 -22.984 -18.219 1 97.25 101 LEU A O 1
ATOM 793 N N . ASP A 1 102 ? -12.781 -22.734 -15.969 1 97.81 102 ASP A N 1
ATOM 794 C CA . ASP A 1 102 ? -14.188 -22.344 -15.984 1 97.81 102 ASP A CA 1
ATOM 795 C C . ASP A 1 102 ? -14.375 -21 -16.688 1 97.81 102 ASP A C 1
ATOM 797 O O . ASP A 1 102 ? -15.422 -20.75 -17.297 1 97.81 102 ASP A O 1
ATOM 801 N N . ASP A 1 103 ? -13.406 -20.188 -16.609 1 97.81 103 ASP A N 1
ATOM 802 C CA . ASP A 1 103 ? -13.508 -18.828 -17.109 1 97.81 103 ASP A CA 1
ATOM 803 C C . ASP A 1 103 ? -13.258 -18.781 -18.609 1 97.81 103 ASP A C 1
ATOM 805 O O . ASP A 1 103 ? -14.062 -18.219 -19.359 1 97.81 103 ASP A O 1
ATOM 809 N N . VAL A 1 104 ? -12.102 -19.453 -19.062 1 98.06 104 VAL A N 1
ATOM 810 C CA . VAL A 1 104 ? -11.734 -19.219 -20.453 1 98.06 104 VAL A CA 1
ATOM 811 C C . VAL A 1 104 ? -11.383 -20.531 -21.141 1 98.06 104 VAL A C 1
ATOM 813 O O . VAL A 1 104 ? -11.227 -20.594 -22.359 1 98.06 104 VAL A O 1
ATOM 816 N N . GLY A 1 105 ? -11.219 -21.641 -20.359 1 96.56 105 GLY A N 1
ATOM 817 C CA . GLY A 1 105 ? -10.883 -22.938 -20.922 1 96.56 105 GLY A CA 1
ATOM 818 C C . GLY A 1 105 ? -9.414 -23.078 -21.266 1 96.56 105 GLY A C 1
ATOM 819 O O . GLY A 1 105 ? -8.586 -22.297 -20.812 1 96.56 105 GLY A O 1
ATOM 820 N N . ILE A 1 106 ? -9.102 -24.109 -21.969 1 95.62 106 ILE A N 1
ATOM 821 C CA . ILE A 1 106 ? -7.734 -24.422 -22.359 1 95.62 106 ILE A CA 1
ATOM 822 C C . ILE A 1 106 ? -7.344 -23.594 -23.578 1 95.62 106 ILE A C 1
ATOM 824 O O . ILE A 1 106 ? -8.133 -23.438 -24.516 1 95.62 106 ILE A O 1
ATOM 828 N N . GLY A 1 107 ? -6.184 -23 -23.578 1 96.38 107 GLY A N 1
ATOM 829 C CA . GLY A 1 107 ? -5.617 -22.328 -24.734 1 96.38 107 GLY A CA 1
ATOM 830 C C . GLY A 1 107 ? -5.875 -20.828 -24.734 1 96.38 107 GLY A C 1
ATOM 831 O O . GLY A 1 107 ? -5.293 -20.094 -25.531 1 96.38 107 GLY A O 1
ATOM 832 N N . GLU A 1 108 ? -6.719 -20.375 -23.922 1 97.5 108 GLU A N 1
ATOM 833 C CA . GLU A 1 108 ? -7.082 -18.969 -23.891 1 97.5 108 GLU A CA 1
ATOM 834 C C . GLU A 1 108 ? -6.449 -18.25 -22.703 1 97.5 108 GLU A C 1
ATOM 836 O O . GLU A 1 108 ? -6.41 -18.797 -21.594 1 97.5 108 GLU A O 1
ATOM 841 N N . ARG A 1 109 ? -6.008 -17.031 -22.969 1 97.88 109 ARG A N 1
ATOM 842 C CA . ARG A 1 109 ? -5.344 -16.234 -21.938 1 97.88 109 ARG A CA 1
ATOM 843 C C . ARG A 1 109 ? -6.359 -15.469 -21.109 1 97.88 109 ARG A C 1
ATOM 845 O O . ARG A 1 109 ? -7.348 -14.953 -21.641 1 97.88 109 ARG A O 1
ATOM 852 N N . THR A 1 110 ? -6.105 -15.312 -19.828 1 98.56 110 THR A N 1
ATOM 853 C CA . THR A 1 110 ? -6.91 -14.477 -18.938 1 98.56 110 THR A CA 1
ATOM 854 C C . THR A 1 110 ? -6.023 -13.703 -17.969 1 98.56 110 THR A C 1
ATOM 856 O O . THR A 1 110 ? -4.945 -14.172 -17.594 1 98.56 110 THR A O 1
ATOM 859 N N . SER A 1 111 ? -6.465 -12.523 -17.594 1 98.69 111 SER A N 1
ATOM 860 C CA . SER A 1 111 ? -5.766 -11.688 -16.625 1 98.69 111 SER A CA 1
ATOM 861 C C . SER A 1 111 ? -6.43 -11.758 -15.25 1 98.69 111 SER A C 1
ATOM 863 O O . SER A 1 111 ? -7.656 -11.789 -15.148 1 98.69 111 SER A O 1
ATOM 865 N N . ARG A 1 112 ? -5.605 -11.852 -14.211 1 98.75 112 ARG A N 1
ATOM 866 C CA . ARG A 1 112 ? -6.082 -11.828 -12.828 1 98.75 112 ARG A CA 1
ATOM 867 C C . ARG A 1 112 ? -5.285 -10.836 -11.992 1 98.75 112 ARG A C 1
ATOM 869 O O . ARG A 1 112 ? -4.066 -10.711 -12.156 1 98.75 112 ARG A O 1
ATOM 876 N N . SER A 1 113 ? -5.941 -10.086 -11.18 1 98.75 113 SER A N 1
ATOM 877 C CA . SER A 1 113 ? -5.34 -9.359 -10.07 1 98.75 113 SER A CA 1
ATOM 878 C C . SER A 1 113 ? -5.59 -10.07 -8.742 1 98.75 113 SER A C 1
ATOM 880 O O . SER A 1 113 ? -6.723 -10.109 -8.258 1 98.75 113 SER A O 1
ATOM 882 N N . LEU A 1 114 ? -4.527 -10.656 -8.164 1 98.88 114 LEU A N 1
ATOM 883 C CA . LEU A 1 114 ? -4.684 -11.484 -6.98 1 98.88 114 LEU A CA 1
ATOM 884 C C . LEU A 1 114 ? -4.254 -10.727 -5.727 1 98.88 114 LEU A C 1
ATOM 886 O O . LEU A 1 114 ? -3.219 -10.062 -5.723 1 98.88 114 LEU A O 1
ATOM 890 N N . THR A 1 115 ? -5.047 -10.82 -4.711 1 98.5 115 THR A N 1
ATOM 891 C CA . THR A 1 115 ? -4.66 -10.258 -3.422 1 98.5 115 THR A CA 1
ATOM 892 C C . THR A 1 115 ? -3.57 -11.102 -2.77 1 98.5 115 THR A C 1
ATOM 894 O O . THR A 1 115 ? -3.688 -12.32 -2.689 1 98.5 115 THR A O 1
ATOM 897 N N . LEU A 1 116 ? -2.555 -10.406 -2.381 1 98.81 116 LEU A N 1
ATOM 898 C CA . LEU A 1 116 ? -1.502 -11.062 -1.613 1 98.81 116 LEU A CA 1
ATOM 899 C C . LEU A 1 116 ? -1.854 -11.094 -0.13 1 98.81 116 LEU A C 1
ATOM 901 O O . LEU A 1 116 ? -2.549 -10.211 0.37 1 98.81 116 LEU A O 1
ATOM 905 N N . LYS A 1 117 ? -1.354 -12.156 0.533 1 98.69 117 LYS A N 1
ATOM 906 C CA . LYS A 1 117 ? -1.496 -12.242 1.983 1 98.69 117 LYS A CA 1
ATOM 907 C C . LYS A 1 117 ? -0.133 -12.32 2.664 1 98.69 117 LYS A C 1
ATOM 909 O O . LYS A 1 117 ? 0.766 -13.023 2.193 1 98.69 117 LYS A O 1
ATOM 914 N N . ARG A 1 118 ? -0.057 -11.555 3.764 1 98.25 118 ARG A N 1
ATOM 915 C CA . ARG A 1 118 ? 1.11 -11.68 4.633 1 98.25 118 ARG A CA 1
ATOM 916 C C . ARG A 1 118 ? 1.12 -13.023 5.348 1 98.25 118 ARG A C 1
ATOM 918 O O . ARG A 1 118 ? 0.103 -13.719 5.391 1 98.25 118 ARG A O 1
ATOM 925 N N . PRO A 1 119 ? 2.285 -13.383 5.898 1 96.62 119 PRO A N 1
ATOM 926 C CA . PRO A 1 119 ? 2.32 -14.617 6.684 1 96.62 119 PRO A CA 1
ATOM 927 C C . PRO A 1 119 ? 1.312 -14.617 7.832 1 96.62 119 PRO A C 1
ATOM 929 O O . PRO A 1 119 ? 0.8 -15.672 8.211 1 96.62 119 PRO A O 1
ATOM 932 N N . SER A 1 120 ? 0.944 -13.469 8.336 1 94.62 120 SER A N 1
ATOM 933 C CA . SER A 1 120 ? -0.033 -13.344 9.414 1 94.62 120 SER A CA 1
ATOM 934 C C . SER A 1 120 ? -1.446 -13.625 8.914 1 94.62 120 SER A C 1
ATOM 936 O O . SER A 1 120 ? -2.365 -13.82 9.711 1 94.62 120 SER A O 1
ATOM 938 N N . GLY A 1 121 ? -1.657 -13.602 7.664 1 96.94 121 GLY A N 1
ATOM 939 C CA . GLY A 1 121 ? -2.975 -13.742 7.062 1 96.94 121 GLY A CA 1
ATOM 940 C C . GLY A 1 121 ? -3.568 -12.43 6.598 1 96.94 121 GLY A C 1
ATOM 941 O O . GLY A 1 121 ? -4.559 -12.414 5.863 1 96.94 121 GLY A O 1
ATOM 942 N N . ARG A 1 122 ? -2.93 -11.328 6.992 1 97 122 ARG A N 1
ATOM 943 C CA . ARG A 1 122 ? -3.443 -10.016 6.613 1 97 122 ARG A CA 1
ATOM 944 C C . ARG A 1 122 ? -3.301 -9.781 5.113 1 97 122 ARG A C 1
ATOM 946 O O . ARG A 1 122 ? -2.209 -9.93 4.559 1 97 122 ARG A O 1
ATOM 953 N N . PRO A 1 123 ? -4.43 -9.367 4.484 1 97.44 123 PRO A N 1
ATOM 954 C CA . PRO A 1 123 ? -4.301 -8.992 3.074 1 97.44 123 PRO A CA 1
ATOM 955 C C . PRO A 1 123 ? -3.49 -7.711 2.875 1 97.44 123 PRO A C 1
ATOM 957 O O . PRO A 1 123 ? -3.695 -6.727 3.59 1 97.44 123 PRO A O 1
ATOM 960 N N . GLN A 1 124 ? -2.482 -7.785 1.941 1 98.12 124 GLN A N 1
ATOM 961 C CA . GLN A 1 124 ? -1.716 -6.582 1.625 1 98.12 124 GLN A CA 1
ATOM 962 C C . GLN A 1 124 ? -1.075 -6.688 0.245 1 98.12 124 GLN A C 1
ATOM 964 O O . GLN A 1 124 ? -0.172 -7.5 0.033 1 98.12 124 GLN A O 1
ATOM 969 N N . GLY A 1 125 ? -1.538 -5.773 -0.618 1 97.94 125 GLY A N 1
ATOM 970 C CA . GLY A 1 125 ? -0.978 -5.715 -1.959 1 97.94 125 GLY A CA 1
ATOM 971 C C . GLY A 1 125 ? -1.666 -6.652 -2.934 1 97.94 125 GLY A C 1
ATOM 972 O O . GLY A 1 125 ? -2.498 -7.469 -2.535 1 97.94 125 GLY A O 1
ATOM 973 N N . LYS A 1 126 ? -1.323 -6.406 -4.176 1 98.5 126 LYS A N 1
ATOM 974 C CA . LYS A 1 126 ? -1.853 -7.195 -5.285 1 98.5 126 LYS A CA 1
ATOM 975 C C . LYS A 1 126 ? -0.741 -7.602 -6.25 1 98.5 126 LYS A C 1
ATOM 977 O O . LYS A 1 126 ? 0.265 -6.902 -6.379 1 98.5 126 LYS A O 1
ATOM 982 N N . VAL A 1 127 ? -0.917 -8.719 -6.867 1 98.88 127 VAL A N 1
ATOM 983 C CA . VAL A 1 127 ? -0.056 -9.133 -7.969 1 98.88 127 VAL A CA 1
ATOM 984 C C . VAL A 1 127 ? -0.901 -9.391 -9.211 1 98.88 127 VAL A C 1
ATOM 986 O O . VAL A 1 127 ? -1.962 -10.016 -9.133 1 98.88 127 VAL A O 1
ATOM 989 N N . ASP A 1 128 ? -0.468 -8.859 -10.32 1 98.94 128 ASP A N 1
ATOM 990 C CA . ASP A 1 128 ? -1.153 -9.016 -11.602 1 98.94 128 ASP A CA 1
ATOM 991 C C . ASP A 1 128 ? -0.493 -10.109 -12.445 1 98.94 128 ASP A C 1
ATOM 993 O O . ASP A 1 128 ? 0.715 -10.062 -12.688 1 98.94 128 ASP A O 1
ATOM 997 N N . VAL A 1 129 ? -1.36 -11.039 -12.891 1 98.88 129 VAL A N 1
ATOM 998 C CA . VAL A 1 129 ? -0.832 -12.156 -13.664 1 98.88 129 VAL A CA 1
ATOM 999 C C . VAL A 1 129 ? -1.71 -12.391 -14.891 1 98.88 129 VAL A C 1
ATOM 1001 O O . VAL A 1 129 ? -2.9 -12.07 -14.883 1 98.88 129 VAL A O 1
ATOM 1004 N N . LYS A 1 130 ? -1.118 -12.844 -15.891 1 98.88 130 LYS A N 1
ATOM 1005 C CA . LYS A 1 130 ? -1.794 -13.453 -17.031 1 98.88 130 LYS A CA 1
ATOM 1006 C C . LYS A 1 130 ? -1.492 -14.945 -17.125 1 98.88 130 LYS A C 1
ATOM 1008 O O . LYS A 1 130 ? -0.334 -15.352 -17.047 1 98.88 130 LYS A O 1
ATOM 1013 N N . VAL A 1 131 ? -2.562 -15.734 -17.312 1 98.81 131 VAL A N 1
ATOM 1014 C CA . VAL A 1 131 ? -2.385 -17.188 -17.25 1 98.81 131 VAL A CA 1
ATOM 1015 C C . VAL A 1 131 ? -3.043 -17.844 -18.453 1 98.81 131 VAL A C 1
ATOM 1017 O O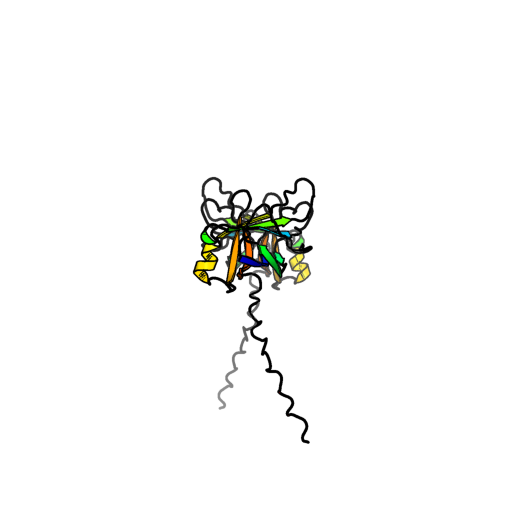 . VAL A 1 131 ? -4.156 -17.469 -18.844 1 98.81 131 VAL A O 1
ATOM 1020 N N . THR A 1 132 ? -2.389 -18.734 -19.062 1 98.38 132 THR A N 1
ATOM 1021 C CA . THR A 1 132 ? -2.906 -19.625 -20.094 1 98.38 132 THR A CA 1
ATOM 1022 C C . THR A 1 132 ? -2.568 -21.078 -19.781 1 98.38 132 THR A C 1
ATOM 1024 O O . THR A 1 132 ? -1.398 -21.422 -19.594 1 98.38 132 THR A O 1
ATOM 1027 N N . ILE A 1 133 ? -3.609 -21.891 -19.594 1 98.06 133 ILE A N 1
ATOM 1028 C CA . ILE A 1 133 ? -3.383 -23.328 -19.547 1 98.06 133 ILE A CA 1
ATOM 1029 C C . ILE A 1 133 ? -3.404 -23.906 -20.969 1 98.06 133 ILE A C 1
ATOM 1031 O O . ILE A 1 133 ? -4.363 -23.703 -21.703 1 98.06 133 ILE A O 1
ATOM 1035 N N . ARG A 1 134 ? -2.365 -24.594 -21.297 1 96.56 134 ARG A N 1
ATOM 1036 C CA . ARG A 1 134 ? -2.305 -25.031 -22.688 1 96.56 134 ARG A CA 1
ATOM 1037 C C . ARG A 1 134 ? -1.542 -26.344 -22.828 1 96.56 134 ARG A C 1
ATOM 1039 O O . ARG A 1 134 ? -0.889 -26.781 -21.875 1 96.56 134 ARG A O 1
ATOM 1046 N N . GLU A 1 135 ? -1.712 -27.078 -23.969 1 92.69 135 GLU A N 1
ATOM 1047 C CA . GLU A 1 135 ? -0.842 -28.188 -24.375 1 92.69 135 GLU A CA 1
ATOM 1048 C C . GLU A 1 135 ? 0.434 -27.672 -25.031 1 92.69 135 GLU A C 1
ATOM 1050 O O . GLU A 1 135 ? 0.394 -26.719 -25.828 1 92.69 135 GLU A O 1
ATOM 1055 N N . PRO A 1 136 ? 1.509 -28.422 -24.578 1 81.19 136 PRO A N 1
ATOM 1056 C CA . PRO A 1 136 ? 2.758 -27.984 -25.203 1 81.19 136 PRO A CA 1
ATOM 1057 C C . PRO A 1 136 ? 2.697 -28.031 -26.734 1 81.19 136 PRO A C 1
ATOM 1059 O O . PRO A 1 136 ? 2.09 -28.953 -27.297 1 81.19 136 PRO A O 1
ATOM 1062 N N . GLY A 1 137 ? 3.279 -27.094 -27.484 1 71.31 137 GLY A N 1
ATOM 1063 C CA . GLY A 1 137 ? 3.316 -27.078 -28.938 1 71.31 137 GLY A CA 1
ATOM 1064 C C . GLY A 1 137 ? 2.242 -26.188 -29.547 1 71.31 137 GLY A C 1
ATOM 1065 O O . GLY A 1 137 ? 2.297 -25.875 -30.734 1 71.31 137 GLY A O 1
ATOM 1066 N N . TYR A 1 138 ? 1.07 -26.125 -28.922 1 55.47 138 TYR A N 1
ATOM 1067 C CA . TYR A 1 138 ? 0.018 -25.281 -29.484 1 55.47 138 TYR A CA 1
ATOM 1068 C C . TYR A 1 138 ? 0.358 -23.797 -29.312 1 55.47 138 TYR A C 1
ATOM 1070 O O . TYR A 1 138 ? 0.323 -23.266 -28.203 1 55.47 138 TYR A O 1
ATOM 1078 N N . ARG A 1 139 ? 1.457 -23.438 -29.875 1 52.62 139 ARG A N 1
ATOM 1079 C CA . ARG A 1 139 ? 1.617 -21.984 -29.906 1 52.62 139 ARG A CA 1
ATOM 1080 C C . ARG A 1 139 ? 0.476 -21.328 -30.672 1 52.62 139 ARG A C 1
ATOM 1082 O O . ARG A 1 139 ? 0.222 -21.672 -31.828 1 52.62 139 ARG A O 1
ATOM 1089 N N . ALA A 1 140 ? -0.445 -20.828 -29.984 1 49.44 140 ALA A N 1
ATOM 1090 C CA . ALA A 1 140 ? -1.475 -20.109 -30.734 1 49.44 140 ALA A CA 1
ATOM 1091 C C . ALA A 1 140 ? -0.852 -19.188 -31.781 1 49.44 140 ALA A C 1
ATOM 1093 O O . ALA A 1 140 ? 0.141 -18.516 -31.5 1 49.44 140 ALA A O 1
ATOM 1094 N N . PRO A 1 141 ? -1.125 -19.328 -33.062 1 42 141 PRO A N 1
ATOM 1095 C CA . PRO A 1 141 ? -0.592 -18.391 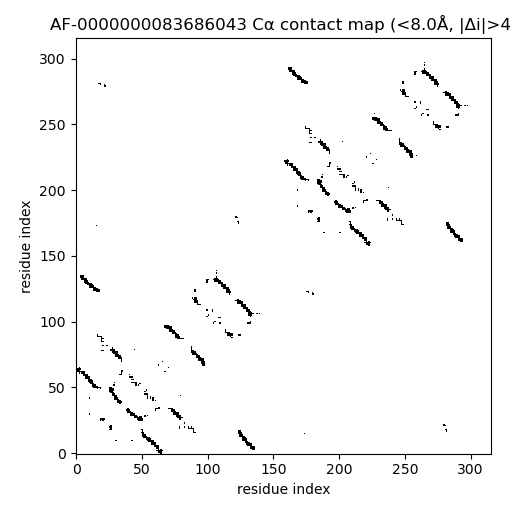-34.031 1 42 141 PRO A CA 1
ATOM 1096 C C . PRO A 1 141 ? -0.76 -16.938 -33.594 1 42 141 PRO A C 1
ATOM 1098 O O . PRO A 1 141 ? -1.72 -16.594 -32.906 1 42 141 PRO A O 1
ATOM 1101 N N . ALA A 1 142 ? 0.248 -16.281 -33.25 1 42.91 142 ALA A N 1
ATOM 1102 C CA . ALA A 1 142 ? 0.045 -14.859 -33.062 1 42.91 142 ALA A CA 1
ATOM 1103 C C . ALA A 1 142 ? -1.094 -14.336 -33.938 1 42.91 142 ALA A C 1
ATOM 1105 O O . ALA A 1 142 ? -1.277 -14.797 -35.062 1 42.91 142 ALA A O 1
ATOM 1106 N N . PRO A 1 143 ? -2.125 -13.703 -33.438 1 43.56 143 PRO A N 1
ATOM 1107 C CA . PRO A 1 143 ? -3.166 -13.25 -34.375 1 43.56 143 PRO A CA 1
ATOM 1108 C C . PRO A 1 143 ? -2.607 -12.852 -35.719 1 43.56 143 PRO A C 1
ATOM 1110 O O . PRO A 1 143 ? -3.338 -12.859 -36.719 1 43.56 143 PRO A O 1
ATOM 1113 N N . GLY A 1 144 ? -1.576 -12.062 -35.594 1 39.91 144 GLY A N 1
ATOM 1114 C CA . GLY A 1 144 ? -1.074 -11.461 -36.844 1 39.91 144 GLY A CA 1
ATOM 1115 C C . GLY A 1 144 ? -0.401 -12.461 -37.75 1 39.91 144 GLY A C 1
ATOM 1116 O O . GLY A 1 144 ? 0.266 -12.078 -38.719 1 39.91 144 GLY A O 1
ATOM 1117 N N . ALA A 1 145 ? -0.243 -13.633 -37.281 1 37.97 145 ALA A N 1
ATOM 1118 C CA . ALA A 1 145 ? 0.428 -14.461 -38.281 1 37.97 145 ALA A CA 1
ATOM 1119 C C . ALA A 1 145 ? -0.475 -14.703 -39.5 1 37.97 145 ALA A C 1
ATOM 1121 O O . ALA A 1 145 ? -1.409 -15.508 -39.438 1 37.97 145 ALA A O 1
ATOM 1122 N N . TYR A 1 146 ? -0.906 -13.57 -40.219 1 36 146 TYR A N 1
ATOM 1123 C CA . TYR A 1 146 ? -1.466 -13.703 -41.562 1 36 146 TYR A CA 1
ATOM 1124 C C . TYR A 1 146 ? -0.661 -14.695 -42.406 1 36 146 TYR A C 1
ATOM 1126 O O . TYR A 1 146 ? 0.538 -14.5 -42.625 1 36 146 TYR A O 1
ATOM 1134 N N . TYR A 1 147 ? -0.758 -15.906 -42.125 1 37.75 147 TYR A N 1
ATOM 1135 C CA . TYR A 1 147 ? -0.185 -16.812 -43.125 1 37.75 147 TYR A CA 1
ATOM 1136 C C . TYR A 1 147 ? -0.552 -16.391 -44.531 1 37.75 147 TYR A C 1
ATOM 1138 O O . TYR A 1 147 ? -1.729 -16.391 -44.906 1 37.75 147 TYR A O 1
ATOM 1146 N N . ALA A 1 148 ? 0.122 -15.32 -45.031 1 38.62 148 ALA A N 1
ATOM 1147 C CA . ALA A 1 148 ? -0.054 -15.008 -46.469 1 38.62 148 ALA A CA 1
ATOM 1148 C C . ALA A 1 148 ? 0.029 -16.266 -47.312 1 38.62 148 ALA A C 1
ATOM 1150 O O . ALA A 1 148 ? 0.984 -17.047 -47.188 1 38.62 148 ALA A O 1
ATOM 1151 N N . PRO A 1 149 ? -1.076 -16.766 -47.688 1 37.94 149 PRO A N 1
ATOM 1152 C CA . PRO A 1 149 ? -0.99 -17.906 -48.625 1 37.94 149 PRO A CA 1
ATOM 1153 C C . PRO A 1 149 ? 0.043 -17.688 -49.719 1 37.94 149 PRO A C 1
ATOM 1155 O O . PRO A 1 149 ? 0.318 -16.547 -50.094 1 37.94 149 PRO A O 1
ATOM 1158 N N . PRO A 1 150 ? 1.115 -18.453 -49.75 1 37.06 150 PRO A N 1
ATOM 1159 C CA . PRO A 1 150 ? 2.094 -18.25 -50.844 1 37.06 150 PRO A CA 1
ATOM 1160 C C . PRO A 1 150 ? 1.442 -17.891 -52.156 1 37.06 150 PRO A C 1
ATOM 1162 O O . PRO A 1 150 ? 0.383 -18.422 -52.5 1 37.06 150 PRO A O 1
ATOM 1165 N N . TYR A 1 151 ? 1.372 -16.531 -52.5 1 39.03 151 TYR A N 1
ATOM 1166 C CA . TYR A 1 151 ? 0.915 -16.047 -53.812 1 39.03 151 TYR A CA 1
ATOM 1167 C C . TYR A 1 151 ? 1.337 -16.984 -54.938 1 39.03 151 TYR A C 1
ATOM 1169 O O . TYR A 1 151 ? 2.516 -17.312 -55.062 1 39.03 151 TYR A O 1
ATOM 1177 N N . GLY A 1 152 ? 0.552 -18.031 -55.156 1 38.31 152 GLY A N 1
ATOM 1178 C CA . GLY A 1 152 ? 0.728 -18.891 -56.312 1 38.31 152 GLY A CA 1
ATOM 1179 C C . GLY A 1 152 ? 1.121 -18.125 -57.562 1 38.31 152 GLY A C 1
ATOM 1180 O O . GLY A 1 152 ? 0.429 -17.188 -57.969 1 38.31 152 GLY A O 1
ATOM 1181 N N . VAL A 1 153 ? 2.471 -17.75 -57.75 1 42.53 153 VAL A N 1
ATOM 1182 C CA . VAL A 1 153 ? 2.998 -17.172 -58.969 1 42.53 153 VAL A CA 1
ATOM 1183 C C . VAL A 1 153 ? 2.314 -17.812 -60.188 1 42.53 153 VAL A C 1
ATOM 1185 O O . VAL A 1 153 ? 2.238 -19.047 -60.281 1 42.53 153 VAL A O 1
ATOM 1188 N N . PRO A 1 154 ? 1.373 -17.125 -60.781 1 45.5 154 PRO A N 1
ATOM 1189 C CA . PRO A 1 154 ? 0.692 -17.672 -61.938 1 45.5 154 PRO A CA 1
ATOM 1190 C C . PRO A 1 154 ? 1.664 -18.234 -63 1 45.5 154 PRO A C 1
ATOM 1192 O O . PRO A 1 154 ? 2.785 -17.734 -63.125 1 45.5 154 PRO A O 1
ATOM 1195 N N . PRO A 1 155 ? 1.648 -19.406 -63.281 1 40.84 155 PRO A N 1
ATOM 1196 C CA . PRO A 1 155 ? 2.592 -20.016 -64.25 1 40.84 155 PRO A CA 1
ATOM 1197 C C . PRO A 1 155 ? 2.818 -19.156 -65.5 1 40.84 155 PRO A C 1
ATOM 1199 O O . PRO A 1 155 ? 1.948 -18.375 -65.875 1 40.84 155 PRO A O 1
ATOM 1202 N N . PRO A 1 156 ? 4.039 -18.641 -65.75 1 42.19 156 PRO A N 1
ATOM 1203 C CA . PRO A 1 156 ? 4.348 -17.828 -66.938 1 42.19 156 PRO A CA 1
ATOM 1204 C C . PRO A 1 156 ? 3.598 -18.266 -68.188 1 42.19 156 PRO A C 1
ATOM 1206 O O . PRO A 1 156 ? 3.344 -19.469 -68.375 1 42.19 156 PRO A O 1
ATOM 1209 N N . GLN A 1 157 ? 2.521 -17.531 -68.562 1 40 157 GLN A N 1
ATOM 1210 C CA . GLN A 1 157 ? 1.852 -17.875 -69.812 1 40 157 GLN A CA 1
ATOM 1211 C C . GLN A 1 157 ? 2.861 -18.219 -70.875 1 40 157 GLN A C 1
ATOM 1213 O O . GLN A 1 157 ? 3.889 -17.562 -71.062 1 40 157 GLN A O 1
ATOM 1218 N N . ALA A 1 158 ? 2.631 -19.312 -71.562 1 34.62 158 ALA A N 1
ATOM 1219 C CA . ALA A 1 158 ? 3.363 -19.609 -72.812 1 34.62 158 ALA A CA 1
ATOM 1220 C C . ALA A 1 158 ? 3.1 -18.547 -73.875 1 34.62 158 ALA A C 1
ATOM 1222 O O . ALA A 1 158 ? 1.983 -18.047 -74 1 34.62 158 ALA A O 1
ATOM 1223 N N . MET B 1 1 ? -1.053 37 21.938 1 54.72 1 MET B N 1
ATOM 1224 C CA . MET B 1 1 ? -1.712 37.531 20.734 1 54.72 1 MET B CA 1
ATOM 1225 C C . MET B 1 1 ? -1.826 36.438 19.672 1 54.72 1 MET B C 1
ATOM 1227 O O . MET B 1 1 ? -0.985 35.531 19.594 1 54.72 1 MET B O 1
ATOM 1231 N N . ALA B 1 2 ? -3.045 36.25 19.156 1 65.81 2 ALA B N 1
ATOM 1232 C CA . ALA B 1 2 ? -3.295 35.219 18.141 1 65.81 2 ALA B CA 1
ATOM 1233 C C . ALA B 1 2 ? -2.479 35.5 16.891 1 65.81 2 ALA B C 1
ATOM 1235 O O . ALA B 1 2 ? -2.15 36.656 16.594 1 65.81 2 ALA B O 1
ATOM 1236 N N . SER B 1 3 ? -1.925 34.406 16.328 1 77.44 3 SER B N 1
ATOM 1237 C CA . SER B 1 3 ? -1.217 34.562 15.062 1 77.44 3 SER B CA 1
ATOM 1238 C C . SER B 1 3 ? -2.117 35.188 13.992 1 77.44 3 SER B C 1
ATOM 1240 O O . SER B 1 3 ? -3.332 34.969 14 1 77.44 3 SER B O 1
ATOM 1242 N N . ARG B 1 4 ? -1.563 36.062 13.117 1 86.44 4 ARG B N 1
ATOM 1243 C CA . ARG B 1 4 ? -2.258 36.719 12.008 1 86.44 4 ARG B CA 1
ATOM 1244 C C . ARG B 1 4 ? -2.441 35.75 10.844 1 86.44 4 ARG B C 1
ATOM 1246 O O . ARG B 1 4 ? -3.223 36 9.93 1 86.44 4 ARG B O 1
ATOM 1253 N N . TYR B 1 5 ? -1.819 34.562 10.961 1 95.19 5 TYR B N 1
ATOM 1254 C CA . TYR B 1 5 ? -1.811 33.656 9.797 1 95.19 5 TYR B CA 1
ATOM 1255 C C . TYR B 1 5 ? -2.611 32.406 10.062 1 95.19 5 TYR B C 1
ATOM 1257 O O . TYR B 1 5 ? -2.887 32.062 11.219 1 95.19 5 TYR B O 1
ATOM 1265 N N . GLU B 1 6 ? -3.139 31.781 8.961 1 97.31 6 GLU B N 1
ATOM 1266 C CA . GLU B 1 6 ? -3.756 30.469 8.977 1 97.31 6 GLU B CA 1
ATOM 1267 C C . GLU B 1 6 ? -3.221 29.594 7.848 1 97.31 6 GLU B C 1
ATOM 1269 O O . GLU B 1 6 ? -2.637 30.094 6.887 1 97.31 6 GLU B O 1
ATOM 1274 N N . ALA B 1 7 ? -3.377 28.312 8.039 1 98.06 7 ALA B N 1
ATOM 1275 C CA . ALA B 1 7 ? -3.068 27.359 6.984 1 98.06 7 ALA B CA 1
ATOM 1276 C C . ALA B 1 7 ? -4.34 26.734 6.418 1 98.06 7 ALA B C 1
ATOM 1278 O O . ALA B 1 7 ? -5.125 26.125 7.152 1 98.06 7 ALA B O 1
ATOM 1279 N N . GLU B 1 8 ? -4.582 27 5.168 1 98.44 8 GLU B N 1
ATOM 1280 C CA . GLU B 1 8 ? -5.59 26.219 4.441 1 98.44 8 GLU B CA 1
ATOM 1281 C C . GLU B 1 8 ? -5.02 24.891 3.951 1 98.44 8 GLU B C 1
ATOM 1283 O O . GLU B 1 8 ? -4.078 24.875 3.156 1 98.44 8 GLU B O 1
ATOM 1288 N N . VAL B 1 9 ? -5.582 23.797 4.434 1 98.81 9 VAL B N 1
ATOM 1289 C CA . VAL B 1 9 ? -5.055 22.469 4.129 1 98.81 9 VAL B CA 1
ATOM 1290 C C . VAL B 1 9 ? -6.148 21.625 3.492 1 98.81 9 VAL B C 1
ATOM 1292 O O . VAL B 1 9 ? -7.164 21.328 4.129 1 98.81 9 VAL B O 1
ATOM 1295 N N . ASN B 1 10 ? -5.992 21.312 2.25 1 98.88 10 ASN B N 1
ATOM 1296 C CA . ASN B 1 10 ? -6.844 20.312 1.607 1 98.88 10 ASN B CA 1
ATOM 1297 C C . ASN B 1 10 ? -6.238 18.922 1.704 1 98.88 10 ASN B C 1
ATOM 1299 O O . ASN B 1 10 ? -5.172 18.656 1.146 1 98.88 10 ASN B O 1
ATOM 1303 N N . LEU B 1 11 ? -6.848 18.078 2.494 1 98.81 11 LEU B N 1
ATOM 1304 C CA . LEU B 1 11 ? -6.492 16.656 2.461 1 98.81 11 LEU B CA 1
ATOM 1305 C C . LEU B 1 11 ? -7.184 15.953 1.302 1 98.81 11 LEU B C 1
ATOM 1307 O O . LEU B 1 11 ? -8.391 15.695 1.355 1 98.81 11 LEU B O 1
ATOM 1311 N N . SER B 1 12 ? -6.457 15.672 0.322 1 98.75 12 SER B N 1
ATOM 1312 C CA . SER B 1 12 ? -7.047 15.156 -0.911 1 98.75 12 SER B CA 1
ATOM 1313 C C . SER B 1 12 ? -7.293 13.656 -0.824 1 98.75 12 SER B C 1
ATOM 1315 O O . SER B 1 12 ? -8.438 13.203 -0.875 1 98.75 12 SER B O 1
ATOM 1317 N N . SER B 1 13 ? -6.242 12.953 -0.671 1 98.88 13 SER B N 1
ATOM 1318 C CA . SER B 1 13 ? -6.336 11.492 -0.708 1 98.88 13 SER B CA 1
ATOM 1319 C C . SER B 1 13 ? -5.137 10.844 -0.02 1 98.88 13 SER B C 1
ATOM 1321 O O . SER B 1 13 ? -4.176 11.531 0.333 1 98.88 13 SER B O 1
ATOM 1323 N N . ALA B 1 14 ? -5.305 9.562 0.34 1 98.81 14 ALA B N 1
ATOM 1324 C CA . ALA B 1 14 ? -4.207 8.711 0.802 1 98.81 14 ALA B CA 1
ATOM 1325 C C . ALA B 1 14 ? -4.207 7.371 0.077 1 98.81 14 ALA B C 1
ATOM 1327 O O . ALA B 1 14 ? -5.262 6.863 -0.304 1 98.81 14 ALA B O 1
ATOM 1328 N N . ARG B 1 15 ? -3.008 6.816 -0.096 1 97.94 15 ARG B N 1
ATOM 1329 C CA . ARG B 1 15 ? -2.879 5.543 -0.795 1 97.94 15 ARG B CA 1
ATOM 1330 C C . ARG B 1 15 ? -1.837 4.652 -0.126 1 97.94 15 ARG B C 1
ATOM 1332 O O . ARG B 1 15 ? -0.912 5.148 0.521 1 97.94 15 ARG B O 1
ATOM 1339 N N . GLY B 1 16 ? -2.035 3.373 -0.322 1 97.19 16 GLY B N 1
ATOM 1340 C CA . GLY B 1 16 ? -1.069 2.43 0.219 1 97.19 16 GLY B CA 1
ATOM 1341 C C . GLY B 1 16 ? -1.109 2.338 1.732 1 97.19 16 GLY B C 1
ATOM 1342 O O . GLY B 1 16 ? -0.089 2.07 2.371 1 97.19 16 GLY B O 1
ATOM 1343 N N . LEU B 1 17 ? -2.281 2.619 2.293 1 98.5 17 LEU B N 1
ATOM 1344 C CA . LEU B 1 17 ? -2.43 2.559 3.742 1 98.5 17 LEU B CA 1
ATOM 1345 C C . LEU B 1 17 ? -2.412 1.115 4.234 1 98.5 17 LEU B C 1
ATOM 1347 O O . LEU B 1 17 ? -2.889 0.214 3.539 1 98.5 17 LEU B O 1
ATOM 1351 N N . LYS B 1 18 ? -1.897 0.94 5.41 1 98.12 18 LYS B N 1
ATOM 1352 C CA . LYS B 1 18 ? -2.107 -0.346 6.07 1 98.12 18 LYS B CA 1
ATOM 1353 C C . LYS B 1 18 ? -3.564 -0.515 6.492 1 98.12 18 LYS B C 1
ATOM 1355 O O . LYS B 1 18 ? -4.164 0.405 7.051 1 98.12 18 LYS B O 1
ATOM 1360 N N . ASN B 1 19 ? -4.109 -1.718 6.25 1 98 19 ASN B N 1
ATOM 1361 C CA . ASN B 1 19 ? -5.371 -2.053 6.898 1 98 19 ASN B CA 1
ATOM 1362 C C . ASN B 1 19 ? -5.156 -2.523 8.336 1 98 19 ASN B C 1
ATOM 1364 O O . ASN B 1 19 ? -4.84 -3.691 8.57 1 98 19 ASN B O 1
ATOM 1368 N N . VAL B 1 20 ? -5.371 -1.619 9.234 1 98 20 VAL B N 1
ATOM 1369 C CA . VAL B 1 20 ? -5.156 -1.94 10.648 1 98 20 VAL B CA 1
ATOM 1370 C C . VAL B 1 20 ? -6.363 -2.703 11.188 1 98 20 VAL B C 1
ATOM 1372 O O . VAL B 1 20 ? -6.312 -3.26 12.289 1 98 20 VAL B O 1
ATOM 1375 N N . ASN B 1 21 ? -7.422 -2.795 10.469 1 98.06 21 ASN B N 1
ATOM 1376 C CA . ASN B 1 21 ? -8.695 -3.387 10.875 1 98.06 21 ASN B CA 1
ATOM 1377 C C . ASN B 1 21 ? -8.992 -4.664 10.094 1 98.06 21 ASN B C 1
ATOM 1379 O O . ASN B 1 21 ? -10.148 -5.066 9.969 1 98.06 21 ASN B O 1
ATOM 1383 N N . TRP B 1 22 ? -8.039 -5.336 9.57 1 96.88 22 TRP B N 1
ATOM 1384 C CA . TRP B 1 22 ? -8.188 -6.391 8.57 1 96.88 22 TRP B CA 1
ATOM 1385 C C . TRP B 1 22 ? -8.922 -7.594 9.156 1 96.88 22 TRP B C 1
ATOM 1387 O O . TRP B 1 22 ? -9.57 -8.352 8.43 1 96.88 22 TRP B O 1
ATOM 1397 N N . ARG B 1 23 ? -8.883 -7.793 10.43 1 97.06 23 ARG B N 1
ATOM 1398 C CA . ARG B 1 23 ? -9.578 -8.922 11.047 1 97.06 23 ARG B CA 1
ATOM 1399 C C . ARG B 1 23 ? -11.078 -8.656 11.133 1 97.06 23 ARG B C 1
ATOM 1401 O O . ARG B 1 23 ? -11.867 -9.586 11.344 1 97.06 23 ARG B O 1
ATOM 1408 N N . ASN B 1 24 ? -11.43 -7.445 11.055 1 97.19 24 ASN B N 1
ATOM 1409 C CA . ASN B 1 24 ? -12.828 -7.051 11.227 1 97.19 24 ASN B CA 1
ATOM 1410 C C . ASN B 1 24 ? -13.391 -6.426 9.961 1 97.19 24 ASN B C 1
ATOM 1412 O O . ASN B 1 24 ? -14.562 -6.023 9.922 1 97.19 24 ASN B O 1
ATOM 1416 N N . GLY B 1 25 ? -12.555 -6.305 8.938 1 96.31 25 GLY B N 1
ATOM 1417 C CA . GLY B 1 25 ? -13.016 -5.688 7.699 1 96.31 25 GLY B CA 1
ATOM 1418 C C . GLY B 1 25 ? -12.109 -4.562 7.23 1 96.31 25 GLY B C 1
ATOM 1419 O O . GLY B 1 25 ? -10.938 -4.508 7.598 1 96.31 25 GLY B O 1
ATOM 1420 N N . SER B 1 26 ? -12.656 -3.684 6.398 1 97.19 26 SER B N 1
ATOM 1421 C CA . SER B 1 26 ? -11.906 -2.594 5.789 1 97.19 26 SER B CA 1
ATOM 1422 C C . SER B 1 26 ? -11.672 -1.458 6.777 1 97.19 26 SER B C 1
ATOM 1424 O O . SER B 1 26 ? -12.477 -1.245 7.688 1 97.19 26 SER B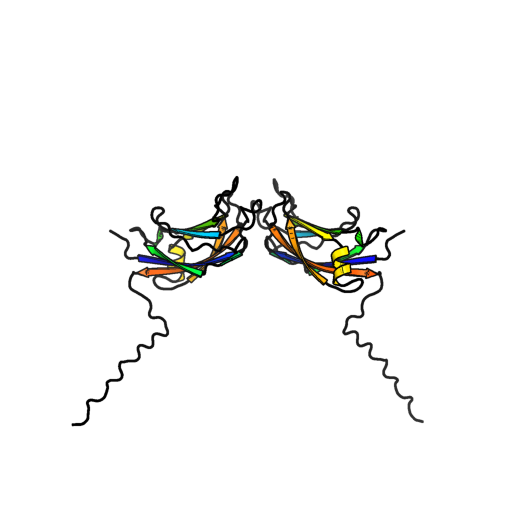 O 1
ATOM 1426 N N . ASN B 1 27 ? -10.594 -0.726 6.551 1 98 27 ASN B N 1
ATOM 1427 C CA . ASN B 1 27 ? -10.445 0.548 7.246 1 98 27 ASN B CA 1
ATOM 1428 C C . ASN B 1 27 ? -11.562 1.52 6.875 1 98 27 ASN B C 1
ATOM 1430 O O . ASN B 1 27 ? -12.07 1.491 5.754 1 98 27 ASN B O 1
ATOM 1434 N N . LYS B 1 28 ? -11.867 2.326 7.73 1 98.81 28 LYS B N 1
ATOM 1435 C CA . LYS B 1 28 ? -12.633 3.547 7.496 1 98.81 28 LYS B CA 1
ATOM 1436 C C . LYS B 1 28 ? -11.812 4.785 7.828 1 98.81 28 LYS B C 1
ATOM 1438 O O . LYS B 1 28 ? -12 5.406 8.875 1 98.81 28 LYS B O 1
ATOM 1443 N N . PRO B 1 29 ? -10.977 5.207 6.906 1 98.94 29 PRO B N 1
ATOM 1444 C CA . PRO B 1 29 ? -9.938 6.184 7.234 1 98.94 29 PRO B CA 1
ATOM 1445 C C . PRO B 1 29 ? -10.461 7.617 7.27 1 98.94 29 PRO B C 1
ATOM 1447 O O . PRO B 1 29 ? -11.344 7.977 6.484 1 98.94 29 PRO B O 1
ATOM 1450 N N . TYR B 1 30 ? -9.875 8.438 8.141 1 98.94 30 TYR B N 1
ATOM 1451 C CA . TYR B 1 30 ? -9.992 9.891 8.117 1 98.94 30 TYR B CA 1
ATOM 1452 C C . TYR B 1 30 ? -8.703 10.547 8.594 1 98.94 30 TYR B C 1
ATOM 1454 O O . TYR B 1 30 ? -7.855 9.898 9.203 1 98.94 30 TYR B O 1
ATOM 1462 N N . GLY B 1 31 ? -8.562 11.766 8.211 1 98.94 31 GLY B N 1
ATOM 1463 C CA . GLY B 1 31 ? -7.371 12.516 8.586 1 98.94 31 GLY B CA 1
ATOM 1464 C C . GLY B 1 31 ? -7.598 13.445 9.766 1 98.94 31 GLY B C 1
ATOM 1465 O O . GLY B 1 31 ? -8.656 14.07 9.875 1 98.94 31 GLY B O 1
ATOM 1466 N N . VAL B 1 32 ? -6.645 13.469 10.656 1 98.94 32 VAL B N 1
ATOM 1467 C CA . VAL B 1 32 ? -6.57 14.445 11.734 1 98.94 32 VAL B CA 1
ATOM 1468 C C . VAL B 1 32 ? -5.352 15.344 11.539 1 98.94 32 VAL B C 1
ATOM 1470 O O . VAL B 1 32 ? -4.238 14.852 11.344 1 98.94 32 VAL B O 1
ATOM 1473 N N . VAL B 1 33 ? -5.586 16.656 11.617 1 98.88 33 VAL B N 1
ATOM 1474 C CA . VAL B 1 33 ? -4.508 17.578 11.305 1 98.88 33 VAL B CA 1
ATOM 1475 C C . VAL B 1 33 ? -4.426 18.672 12.375 1 98.88 33 VAL B C 1
ATOM 1477 O O . VAL B 1 33 ? -5.449 19.078 12.93 1 98.88 33 VAL B O 1
ATOM 1480 N N . TRP B 1 34 ? -3.174 19.094 12.664 1 98.81 34 TRP B N 1
ATOM 1481 C CA . TRP B 1 34 ? -3.01 20.203 13.617 1 98.81 34 TRP B CA 1
ATOM 1482 C C . TRP B 1 34 ? -1.638 20.844 13.469 1 98.81 34 TRP B C 1
ATOM 1484 O O . TRP B 1 34 ? -0.715 20.234 12.914 1 98.81 34 TRP B O 1
ATOM 1494 N N . ILE B 1 35 ? -1.538 22.031 13.844 1 98.69 35 ILE B N 1
ATOM 1495 C CA . ILE B 1 35 ? -0.279 22.734 14.055 1 98.69 35 ILE B CA 1
ATOM 1496 C C . ILE B 1 35 ? -0.043 22.938 15.555 1 98.69 35 ILE B C 1
ATOM 1498 O O . ILE B 1 35 ? 1.059 22.703 16.047 1 98.69 35 ILE B O 1
ATOM 1502 N N . ASP B 1 36 ? -1.089 23.359 16.219 1 97.44 36 ASP B N 1
ATOM 1503 C CA . ASP B 1 36 ? -1.174 23.375 17.672 1 97.44 36 ASP B CA 1
ATOM 1504 C C . ASP B 1 36 ? -1.921 22.156 18.203 1 97.44 36 ASP B C 1
ATOM 1506 O O . ASP B 1 36 ? -3.096 21.953 17.875 1 97.44 36 ASP B O 1
ATOM 1510 N N . PRO B 1 37 ? -1.275 21.266 19.016 1 97.25 37 PRO B N 1
ATOM 1511 C CA . PRO B 1 37 ? -1.92 20.031 19.469 1 97.25 37 PRO B CA 1
ATOM 1512 C C . PRO B 1 37 ? -3.221 20.297 20.234 1 97.25 37 PRO B C 1
ATOM 1514 O O . PRO B 1 37 ? -4.031 19.375 20.406 1 97.25 37 PRO B O 1
ATOM 1517 N N . LYS B 1 38 ? -3.406 21.531 20.672 1 96.25 38 LYS B N 1
ATOM 1518 C CA . LYS B 1 38 ? -4.629 21.875 21.391 1 96.25 38 LYS B CA 1
ATOM 1519 C C . LYS B 1 38 ? -5.785 22.125 20.422 1 96.25 38 LYS B C 1
ATOM 1521 O O . LYS B 1 38 ? -6.945 22.188 20.844 1 96.25 38 LYS B O 1
ATOM 1526 N N . ASN B 1 39 ? -5.484 22.281 19.141 1 96.62 39 ASN B N 1
ATOM 1527 C CA . ASN B 1 39 ? -6.488 22.562 18.125 1 96.62 39 ASN B CA 1
ATOM 1528 C C . ASN B 1 39 ? -6.406 21.594 16.969 1 96.62 39 ASN B C 1
ATOM 1530 O O . ASN B 1 39 ? -5.793 21.875 15.938 1 96.62 39 ASN B O 1
ATOM 1534 N N . LYS B 1 40 ? -7.09 20.484 17.078 1 98.31 40 LYS B N 1
ATOM 1535 C CA . LYS B 1 40 ? -7.07 19.469 16.047 1 98.31 40 LYS B CA 1
ATOM 1536 C C . LYS B 1 40 ? -8.328 19.531 15.172 1 98.31 40 LYS B C 1
ATOM 1538 O O . LYS B 1 40 ? -9.414 19.828 15.672 1 98.31 40 LYS B O 1
ATOM 1543 N N . PHE B 1 41 ? -8.188 19.266 13.891 1 98.69 41 PHE B N 1
ATOM 1544 C CA . PHE B 1 41 ? -9.258 19.234 12.906 1 98.69 41 PHE B CA 1
ATOM 1545 C C . PHE B 1 41 ? -9.273 17.891 12.172 1 98.69 41 PHE B C 1
ATOM 1547 O O . PHE B 1 41 ? -8.227 17.25 12.023 1 98.69 41 PHE B O 1
ATOM 1554 N N . SER B 1 42 ? -10.445 17.516 11.719 1 98.69 42 SER B N 1
ATOM 1555 C CA . SER B 1 42 ? -10.523 16.203 11.07 1 98.69 42 SER B CA 1
ATOM 1556 C C . SER B 1 42 ? -11.367 16.266 9.797 1 98.69 42 SER B C 1
ATOM 1558 O O . SER B 1 42 ? -12.25 17.109 9.672 1 98.69 42 SER B O 1
ATOM 1560 N N . THR B 1 43 ? -11.062 15.461 8.891 1 98.81 43 THR B N 1
ATOM 1561 C CA . THR B 1 43 ? -11.922 15.234 7.738 1 98.81 43 THR B CA 1
ATOM 1562 C C . THR B 1 43 ? -13.102 14.344 8.117 1 98.81 43 THR B C 1
ATOM 1564 O O . THR B 1 43 ? -13.133 13.766 9.203 1 98.81 43 THR B O 1
ATOM 1567 N N . LYS B 1 44 ? -14.023 14.352 7.133 1 98.62 44 LYS B N 1
ATOM 1568 C CA . LYS B 1 44 ? -15 13.273 7.215 1 98.62 44 LYS B CA 1
ATOM 1569 C C . LYS B 1 44 ? -14.336 11.914 7.004 1 98.62 44 LYS B C 1
ATOM 1571 O O . LYS B 1 44 ? -13.227 11.836 6.477 1 98.62 44 LYS B O 1
ATOM 1576 N N . VAL B 1 45 ? -15.07 10.906 7.387 1 98.88 45 VAL B N 1
ATOM 1577 C CA . VAL B 1 45 ? -14.602 9.539 7.23 1 98.88 45 VAL B CA 1
ATOM 1578 C C . VAL B 1 45 ? -14.852 9.062 5.797 1 98.88 45 VAL B C 1
ATOM 1580 O O . VAL B 1 45 ? -15.914 9.32 5.23 1 98.88 45 VAL B O 1
ATOM 1583 N N . ASP B 1 46 ? -13.875 8.484 5.18 1 98.81 46 ASP B N 1
ATOM 1584 C CA . ASP B 1 46 ? -14.133 7.703 3.975 1 98.81 46 ASP B CA 1
ATOM 1585 C C . ASP B 1 46 ? -14.586 6.289 4.328 1 98.81 46 ASP B C 1
ATOM 1587 O O . ASP B 1 46 ? -13.758 5.414 4.59 1 98.81 46 ASP B O 1
ATOM 1591 N N . GLU B 1 47 ? -15.875 6.082 4.227 1 98.44 47 GLU B N 1
ATOM 1592 C CA . GLU B 1 47 ? -16.5 4.859 4.727 1 98.44 47 GLU B CA 1
ATOM 1593 C C . GLU B 1 47 ? -16.062 3.645 3.92 1 98.44 47 GLU B C 1
ATOM 1595 O O . GLU B 1 47 ? -16.125 2.514 4.406 1 98.44 47 GLU B O 1
ATOM 1600 N N . ASN B 1 48 ? -15.586 3.879 2.727 1 97.75 48 ASN B N 1
ATOM 1601 C CA . ASN B 1 48 ? -15.234 2.775 1.842 1 97.75 48 ASN B CA 1
ATOM 1602 C C . ASN B 1 48 ? -13.781 2.875 1.381 1 97.75 48 ASN B C 1
ATOM 1604 O O . ASN B 1 48 ? -13.391 2.234 0.403 1 97.75 48 ASN B O 1
ATOM 1608 N N . GLY B 1 49 ? -12.93 3.566 2.066 1 97.88 49 GLY B N 1
ATOM 1609 C CA . GLY B 1 49 ? -11.617 3.916 1.545 1 97.88 49 GLY B CA 1
ATOM 1610 C C . GLY B 1 49 ? -10.594 2.818 1.733 1 97.88 49 GLY B C 1
ATOM 1611 O O . GLY B 1 49 ? -9.641 2.709 0.954 1 97.88 49 GLY B O 1
ATOM 1612 N N . ASP B 1 50 ? -10.773 2.055 2.875 1 97.81 50 ASP B N 1
ATOM 1613 C CA . ASP B 1 50 ? -9.852 0.978 3.23 1 97.81 50 ASP B CA 1
ATOM 1614 C C . ASP B 1 50 ? -8.406 1.439 3.129 1 97.81 50 ASP B C 1
ATOM 1616 O O . ASP B 1 50 ? -7.945 2.248 3.941 1 97.81 50 ASP B O 1
ATOM 1620 N N . THR B 1 51 ? -7.637 0.972 2.037 1 98.12 51 THR B N 1
ATOM 1621 C CA . THR B 1 51 ? -6.219 1.302 1.934 1 98.12 51 THR B CA 1
ATOM 1622 C C . THR B 1 51 ? -6 2.432 0.932 1 98.12 51 THR B C 1
ATOM 1624 O O . THR B 1 51 ? -4.867 2.873 0.724 1 98.12 51 THR B O 1
ATOM 1627 N N . GLU B 1 52 ? -6.996 2.844 0.275 1 98 52 GLU B N 1
ATOM 1628 C CA . GLU B 1 52 ? -7.051 3.965 -0.658 1 98 52 GLU B CA 1
ATOM 1629 C C . GLU B 1 52 ? -8.172 4.93 -0.298 1 98 52 GLU B C 1
ATOM 1631 O O . GLU B 1 52 ? -9.312 4.762 -0.747 1 98 52 GLU B O 1
ATOM 1636 N N . ALA B 1 53 ? -7.887 5.996 0.315 1 98.56 53 ALA B N 1
ATOM 1637 C CA . ALA B 1 53 ? -8.914 6.895 0.831 1 98.56 53 ALA B CA 1
ATOM 1638 C C . ALA B 1 53 ? -8.977 8.18 0.018 1 98.56 53 ALA B C 1
ATOM 1640 O O . ALA B 1 53 ? -7.953 8.664 -0.471 1 98.56 53 ALA B O 1
ATOM 1641 N N . ASN B 1 54 ? -10.102 8.695 -0.086 1 98.75 54 ASN B N 1
ATOM 1642 C CA . ASN B 1 54 ? -10.352 9.984 -0.716 1 98.75 54 ASN B CA 1
ATOM 1643 C C . ASN B 1 54 ? -11.273 10.859 0.14 1 98.75 54 ASN B C 1
ATOM 1645 O O . ASN B 1 54 ? -12.367 10.43 0.513 1 98.75 54 ASN B O 1
ATOM 1649 N N . TRP B 1 55 ? -10.867 12.023 0.453 1 98.81 55 TRP B N 1
ATOM 1650 C CA . TRP B 1 55 ? -11.664 12.945 1.253 1 98.81 55 TRP B CA 1
ATOM 1651 C C . TRP B 1 55 ? -11.891 14.25 0.503 1 98.81 55 TRP B C 1
ATOM 1653 O O . TRP B 1 55 ? -13 14.797 0.515 1 98.81 55 TRP B O 1
ATOM 1663 N N . ASP B 1 56 ? -10.844 14.75 -0.14 1 98.62 56 ASP B N 1
ATOM 1664 C CA . ASP B 1 56 ? -10.812 16.047 -0.815 1 98.62 56 ASP B CA 1
ATOM 1665 C C . ASP B 1 56 ? -11.492 17.125 0.023 1 98.62 56 ASP B C 1
ATOM 1667 O O . ASP B 1 56 ? -12.391 17.812 -0.461 1 98.62 56 ASP B O 1
ATOM 1671 N N . GLN B 1 57 ? -11.141 17.25 1.218 1 98.81 57 GLN B N 1
ATOM 1672 C CA . GLN B 1 57 ? -11.719 18.203 2.158 1 98.81 57 GLN B CA 1
ATOM 1673 C C . GLN B 1 57 ? -10.703 19.281 2.543 1 98.81 57 GLN B C 1
ATOM 1675 O O . GLN B 1 57 ? -9.531 18.984 2.773 1 98.81 57 GLN B O 1
ATOM 1680 N N . THR B 1 58 ? -11.172 20.484 2.65 1 98.75 58 THR B N 1
ATOM 1681 C CA . THR B 1 58 ? -10.336 21.609 3.029 1 98.75 58 THR B CA 1
ATOM 1682 C C . THR B 1 58 ? -10.609 22.031 4.473 1 98.75 58 THR B C 1
ATOM 1684 O O . THR B 1 58 ? -11.766 22.188 4.867 1 98.75 58 THR B O 1
ATOM 1687 N N . LEU B 1 59 ? -9.586 22.125 5.188 1 98.5 59 LEU B N 1
ATOM 1688 C CA . LEU B 1 59 ? -9.609 22.562 6.582 1 98.5 59 LEU B CA 1
ATOM 1689 C C . LEU B 1 59 ? -8.805 23.844 6.762 1 98.5 59 LEU B C 1
ATOM 1691 O O . LEU B 1 59 ? -7.75 24.016 6.148 1 98.5 59 LEU B O 1
ATOM 1695 N N . ILE B 1 60 ? -9.297 24.703 7.625 1 97.75 60 ILE B N 1
ATOM 1696 C CA . ILE B 1 60 ? -8.586 25.938 7.957 1 97.75 60 ILE B CA 1
ATOM 1697 C C . ILE B 1 60 ? -8.023 25.844 9.375 1 97.75 60 ILE B C 1
ATOM 1699 O O . ILE B 1 60 ? -8.781 25.766 10.344 1 97.75 60 ILE B O 1
ATOM 1703 N N . ILE B 1 61 ? -6.719 25.922 9.469 1 97.94 61 ILE B N 1
ATOM 1704 C CA . ILE B 1 61 ? -6.035 25.703 10.734 1 97.94 61 ILE B CA 1
ATOM 1705 C C . ILE B 1 61 ? -5.371 27.016 11.188 1 97.94 61 ILE B C 1
ATOM 1707 O O . ILE B 1 61 ? -4.418 27.484 10.562 1 97.94 61 ILE B O 1
ATOM 1711 N N . PRO B 1 62 ? -5.801 27.531 12.297 1 96.19 62 PRO B N 1
ATOM 1712 C CA . PRO B 1 62 ? -5.121 28.734 12.789 1 96.19 62 PRO B CA 1
ATOM 1713 C C . PRO B 1 62 ? -3.688 28.453 13.242 1 96.19 62 PRO B C 1
ATOM 1715 O O . PRO B 1 62 ? -3.406 27.391 13.805 1 96.19 62 PRO B O 1
ATOM 1718 N N . LEU B 1 63 ? -2.842 29.391 13.008 1 97.12 63 LEU B N 1
ATOM 1719 C CA . LEU B 1 63 ? -1.464 29.25 13.461 1 97.12 63 LEU B CA 1
ATOM 1720 C C . LEU B 1 63 ? -1.287 29.844 14.852 1 97.12 63 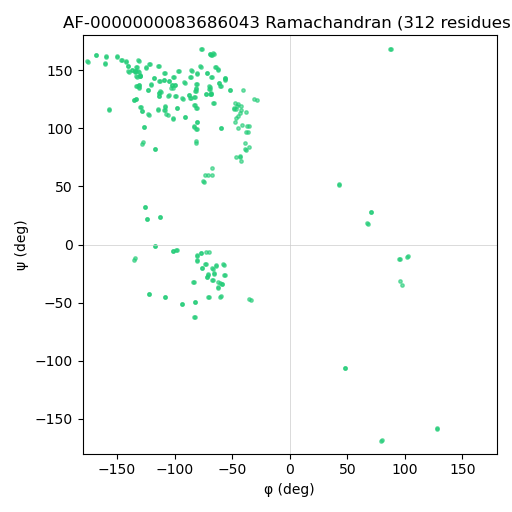LEU B C 1
ATOM 1722 O O . LEU B 1 63 ? -1.851 30.891 15.156 1 97.12 63 LEU B O 1
ATOM 1726 N N . PRO B 1 64 ? -0.557 29.172 15.656 1 95.94 64 PRO B N 1
ATOM 1727 C CA . PRO B 1 64 ? -0.232 29.781 16.953 1 95.94 64 PRO B CA 1
ATOM 1728 C C . PRO B 1 64 ? 0.687 31 16.812 1 95.94 64 PRO B C 1
ATOM 1730 O O . PRO B 1 64 ? 1.286 31.203 15.75 1 95.94 64 PRO B O 1
ATOM 1733 N N . PRO B 1 65 ? 0.753 31.828 17.891 1 93.06 65 PRO B N 1
ATOM 1734 C CA . PRO B 1 65 ? 1.56 33.031 17.828 1 93.06 65 PRO B CA 1
ATOM 1735 C C . PRO B 1 65 ? 3.057 32.781 17.938 1 93.06 65 PRO B C 1
ATOM 1737 O O . PRO B 1 65 ? 3.701 33.219 18.891 1 93.06 65 PRO B O 1
ATOM 1740 N N . GLN B 1 66 ? 3.611 31.953 17.125 1 94.81 66 GLN B N 1
ATOM 1741 C CA . GLN B 1 66 ? 5.023 31.625 16.984 1 94.81 66 GLN B CA 1
ATOM 1742 C C . GLN B 1 66 ? 5.508 31.891 15.555 1 94.81 66 GLN B C 1
ATOM 1744 O O . GLN B 1 66 ? 4.699 31.984 14.625 1 94.81 66 GLN B O 1
ATOM 1749 N N . PRO B 1 67 ? 6.875 32.125 15.469 1 95.19 67 PRO B N 1
ATOM 1750 C CA . PRO B 1 67 ? 7.379 32.25 14.102 1 95.19 67 PRO B CA 1
ATOM 1751 C C . PRO B 1 67 ? 6.973 31.078 13.211 1 95.19 67 PRO B C 1
ATOM 1753 O O . PRO B 1 67 ? 7.121 29.922 13.602 1 95.19 67 PRO B O 1
ATOM 1756 N N . ILE B 1 68 ? 6.477 31.375 12.008 1 95.75 68 ILE B N 1
ATOM 1757 C CA . ILE B 1 68 ? 5.945 30.359 11.094 1 95.75 68 ILE B CA 1
ATOM 1758 C C . ILE B 1 68 ? 7.031 29.328 10.781 1 95.75 68 ILE B C 1
ATOM 1760 O O . ILE B 1 68 ? 6.738 28.141 10.633 1 95.75 68 ILE B O 1
ATOM 1764 N N . GLU B 1 69 ? 8.32 29.797 10.711 1 95.94 69 GLU B N 1
ATOM 1765 C CA . GLU B 1 69 ? 9.445 28.953 10.344 1 95.94 69 GLU B CA 1
ATOM 1766 C C . GLU B 1 69 ? 9.656 27.844 11.367 1 95.94 69 GLU B C 1
ATOM 1768 O O . GLU B 1 69 ? 10.312 26.844 11.07 1 95.94 69 GLU B O 1
ATOM 1773 N N . ASP B 1 70 ? 9.094 28.016 12.531 1 97.56 70 ASP B N 1
ATOM 1774 C CA . ASP B 1 70 ? 9.289 27.047 13.602 1 97.56 70 ASP B CA 1
ATOM 1775 C C . ASP B 1 70 ? 8.109 26.078 13.695 1 97.56 70 ASP B C 1
ATOM 1777 O O . ASP B 1 70 ? 8.117 25.141 14.5 1 97.56 70 ASP B O 1
ATOM 1781 N N . LEU B 1 71 ? 7.105 26.312 12.914 1 98.38 71 LEU B N 1
ATOM 1782 C CA . LEU B 1 71 ? 5.863 25.547 13.016 1 98.38 71 LEU B CA 1
ATOM 1783 C C . LEU B 1 71 ? 5.832 24.406 12.008 1 98.38 71 LEU B C 1
ATOM 1785 O O . LEU B 1 71 ? 6.484 24.484 10.961 1 98.38 71 LEU B O 1
ATOM 1789 N N . SER B 1 72 ? 5.137 23.312 12.391 1 98.88 72 SER B N 1
ATOM 1790 C CA . SER B 1 72 ? 4.906 22.172 11.508 1 98.88 72 SER B CA 1
ATOM 1791 C C . SER B 1 72 ? 3.434 21.781 11.484 1 98.88 72 SER B C 1
ATOM 1793 O O . SER B 1 72 ? 2.727 21.953 12.484 1 98.88 72 SER B O 1
ATOM 1795 N N . LEU B 1 73 ? 3.082 21.359 10.312 1 98.88 73 LEU B N 1
ATOM 1796 C CA . LEU B 1 73 ? 1.793 20.703 10.156 1 98.88 73 LEU B CA 1
ATOM 1797 C C . LEU B 1 73 ? 1.913 19.203 10.438 1 98.88 73 LEU B C 1
ATOM 1799 O O . LEU B 1 73 ? 2.748 18.516 9.836 1 98.88 73 LEU B O 1
ATOM 1803 N N . TYR B 1 74 ? 1.052 18.734 11.297 1 98.94 74 TYR B N 1
ATOM 1804 C CA . TYR B 1 74 ? 0.994 17.312 11.617 1 98.94 74 TYR B CA 1
ATOM 1805 C C . TYR B 1 74 ? -0.266 16.688 11.047 1 98.94 74 TYR B C 1
ATOM 1807 O O . TYR B 1 74 ? -1.342 17.281 11.07 1 98.94 74 TYR B O 1
ATOM 1815 N N . ILE B 1 75 ? -0.093 15.438 10.555 1 98.94 75 ILE B N 1
ATOM 1816 C CA . ILE B 1 75 ? -1.197 14.695 9.961 1 98.94 75 ILE B CA 1
ATOM 1817 C C . ILE B 1 75 ? -1.187 13.258 10.469 1 98.94 75 ILE B C 1
ATOM 1819 O O . ILE B 1 75 ? -0.171 12.562 10.375 1 98.94 75 ILE B O 1
ATOM 1823 N N . ASP B 1 76 ? -2.291 12.852 11.031 1 98.94 76 ASP B N 1
ATOM 1824 C CA . ASP B 1 76 ? -2.537 11.445 11.336 1 98.94 76 ASP B CA 1
ATOM 1825 C C . ASP B 1 76 ? -3.674 10.891 10.484 1 98.94 76 ASP B C 1
ATOM 1827 O O . ASP B 1 76 ? -4.742 11.492 10.391 1 98.94 76 ASP B O 1
ATOM 1831 N N . ILE B 1 77 ? -3.432 9.773 9.812 1 98.94 77 ILE B N 1
ATOM 1832 C CA . ILE B 1 77 ? -4.512 8.992 9.219 1 98.94 77 ILE B CA 1
ATOM 1833 C C . ILE B 1 77 ? -4.957 7.906 10.188 1 98.94 77 ILE B C 1
ATOM 1835 O O . ILE B 1 77 ? -4.133 7.141 10.695 1 98.94 77 ILE B O 1
ATOM 1839 N N . VAL B 1 78 ? -6.301 7.945 10.438 1 98.88 78 VAL B N 1
ATOM 1840 C CA . VAL B 1 78 ? -6.844 7.125 11.516 1 98.88 78 VAL B CA 1
ATOM 1841 C C . VAL B 1 78 ? -8.039 6.324 11.008 1 98.88 78 VAL B C 1
ATOM 1843 O O . VAL B 1 78 ? -8.797 6.801 10.156 1 98.88 78 VAL B O 1
ATOM 1846 N N . HIS B 1 79 ? -8.18 5.105 11.531 1 98.88 79 HIS B N 1
ATOM 1847 C CA . HIS B 1 79 ? -9.367 4.293 11.266 1 98.88 79 HIS B CA 1
ATOM 1848 C C . HIS B 1 79 ? -10.516 4.672 12.203 1 98.88 79 HIS B C 1
ATOM 1850 O O . HIS B 1 79 ? -10.344 4.684 13.422 1 98.88 79 HIS B O 1
ATOM 1856 N N . ALA B 1 80 ? -11.617 4.941 11.555 1 98.62 80 ALA B N 1
ATOM 1857 C CA . ALA B 1 80 ? -12.812 5.23 12.344 1 98.62 80 ALA B CA 1
ATOM 1858 C C . ALA B 1 80 ? -13.484 3.943 12.82 1 98.62 80 ALA B C 1
ATOM 1860 O O . ALA B 1 80 ? -14.359 3.4 12.141 1 98.62 80 ALA B O 1
ATOM 1861 N N . GLY B 1 81 ? -13.102 3.41 13.938 1 96.62 81 GLY B N 1
ATOM 1862 C CA . GLY B 1 81 ? -13.68 2.213 14.523 1 96.62 81 GLY B CA 1
ATOM 1863 C C . GLY B 1 81 ? -13.109 1.884 15.891 1 96.62 81 GLY B C 1
ATOM 1864 O O . GLY B 1 81 ? -12.062 2.414 16.281 1 96.62 81 GLY B O 1
ATOM 1865 N N . SER B 1 82 ? -13.836 1.152 16.656 1 95.12 82 SER B N 1
ATOM 1866 C CA . SER B 1 82 ? -13.422 0.79 18 1 95.12 82 SER B CA 1
ATOM 1867 C C . SER B 1 82 ? -13.445 -0.723 18.203 1 95.12 82 SER B C 1
ATOM 1869 O O . SER B 1 82 ? -13.773 -1.208 19.281 1 95.12 82 SER B O 1
ATOM 1871 N N . GLU B 1 83 ? -13.156 -1.442 17.109 1 96.38 83 GLU B N 1
ATOM 1872 C CA . GLU B 1 83 ? -13.164 -2.9 17.188 1 96.38 83 GLU B CA 1
ATOM 1873 C C . GLU B 1 83 ? -12.07 -3.4 18.141 1 96.38 83 GLU B C 1
ATOM 1875 O O . GLU B 1 83 ? -11.008 -2.789 18.25 1 96.38 83 GLU B O 1
ATOM 1880 N N . PRO B 1 84 ? -12.289 -4.582 18.75 1 94.12 84 PRO B N 1
ATOM 1881 C CA . PRO B 1 84 ? -11.289 -5.145 19.656 1 94.12 84 PRO B CA 1
ATOM 1882 C C . PRO B 1 84 ? -9.945 -5.395 18.984 1 94.12 84 PRO B C 1
ATOM 1884 O O . PRO B 1 84 ? -9.898 -5.812 17.828 1 94.12 84 PRO B O 1
ATOM 1887 N N . ASP B 1 85 ? -8.836 -5.051 19.641 1 92.44 85 ASP B N 1
ATOM 1888 C CA . ASP B 1 85 ? -7.461 -5.312 19.234 1 92.44 85 ASP B CA 1
ATOM 1889 C C . ASP B 1 85 ? -7.094 -4.516 17.984 1 92.44 85 ASP B C 1
ATOM 1891 O O . ASP B 1 85 ? -6.191 -4.898 17.234 1 92.44 85 ASP B O 1
ATOM 1895 N N . THR B 1 86 ? -7.918 -3.484 17.75 1 96.06 86 THR B N 1
ATOM 1896 C CA . THR B 1 86 ? -7.59 -2.604 16.625 1 96.06 86 THR B CA 1
ATOM 1897 C C . THR B 1 86 ? -7.074 -1.26 17.141 1 96.06 86 THR B C 1
ATOM 1899 O O . THR B 1 86 ? -7.809 -0.502 17.766 1 96.06 86 THR B O 1
ATOM 1902 N N . LYS B 1 87 ? -5.77 -1.049 16.875 1 96.69 87 LYS B N 1
ATOM 1903 C CA . LYS B 1 87 ? -5.223 0.283 17.125 1 96.69 87 LYS B CA 1
ATOM 1904 C C . LYS B 1 87 ? -5.508 1.216 15.953 1 96.69 87 LYS B C 1
ATOM 1906 O O . LYS B 1 87 ? -5.02 0.993 14.844 1 96.69 87 LYS B O 1
ATOM 1911 N N . PRO B 1 88 ? -6.188 2.283 16.141 1 97.69 88 PRO B N 1
ATOM 1912 C CA . PRO B 1 88 ? -6.785 3.041 15.039 1 97.69 88 PRO B CA 1
ATOM 1913 C C . PRO B 1 88 ? -5.746 3.783 14.203 1 97.69 88 PRO B C 1
ATOM 1915 O O . PRO B 1 88 ? -5.984 4.066 13.031 1 97.69 88 PRO B O 1
ATOM 1918 N N . LEU B 1 89 ? -4.586 4.152 14.836 1 98.81 89 LEU B N 1
ATOM 1919 C CA . LEU B 1 89 ? -3.611 4.945 14.094 1 98.81 89 LEU B CA 1
ATOM 1920 C C . LEU B 1 89 ? -3.014 4.137 12.945 1 98.81 89 LEU B C 1
ATOM 1922 O O . LEU B 1 89 ? -2.42 3.082 13.172 1 98.81 89 LEU B O 1
ATOM 1926 N N . ILE B 1 90 ? -3.18 4.672 11.719 1 98.69 90 ILE B N 1
ATOM 1927 C CA . ILE B 1 90 ? -2.691 3.996 10.523 1 98.69 90 ILE B CA 1
ATOM 1928 C C . ILE B 1 90 ? -1.293 4.504 10.18 1 98.69 90 ILE B C 1
ATOM 1930 O O . ILE B 1 90 ? -0.38 3.713 9.938 1 98.69 90 ILE B O 1
ATOM 1934 N N . GLY B 1 91 ? -1.162 5.809 10.117 1 98.88 91 GLY B N 1
ATOM 1935 C CA . GLY B 1 91 ? 0.117 6.43 9.812 1 98.88 91 GLY B CA 1
ATOM 1936 C C . GLY B 1 91 ? 0.127 7.926 10.055 1 98.88 91 GLY B C 1
ATOM 1937 O O . GLY B 1 91 ? -0.93 8.547 10.188 1 98.88 91 GLY B O 1
ATOM 1938 N N . SER B 1 92 ? 1.379 8.438 10.125 1 98.94 92 SER B N 1
ATOM 1939 C CA . SER B 1 92 ? 1.541 9.852 10.445 1 98.94 92 SER B CA 1
ATOM 1940 C C . SER B 1 92 ? 2.525 10.523 9.492 1 98.94 92 SER B C 1
ATOM 1942 O O . SER B 1 92 ? 3.412 9.875 8.945 1 98.94 92 SER B O 1
ATOM 1944 N N . ALA B 1 93 ? 2.348 11.781 9.305 1 98.94 93 ALA B N 1
ATOM 1945 C CA . ALA B 1 93 ? 3.271 12.609 8.531 1 98.94 93 ALA B CA 1
ATOM 1946 C C . ALA B 1 93 ? 3.422 13.992 9.156 1 98.94 93 ALA B C 1
ATOM 1948 O O . ALA B 1 93 ? 2.578 14.422 9.945 1 98.94 93 ALA B O 1
ATOM 1949 N N . LYS B 1 94 ? 4.484 14.586 8.852 1 98.81 94 LYS B N 1
ATOM 1950 C CA . LYS B 1 94 ? 4.82 15.93 9.312 1 98.81 94 LYS B CA 1
ATOM 1951 C C . LYS B 1 94 ? 5.32 16.797 8.156 1 98.81 94 LYS B C 1
ATOM 1953 O O . LYS B 1 94 ? 6.094 16.328 7.316 1 98.81 94 LYS B O 1
ATOM 1958 N N . LEU B 1 95 ? 4.867 18 8.086 1 98.88 95 LEU B N 1
ATOM 1959 C CA . LEU B 1 95 ? 5.297 18.969 7.074 1 98.88 95 LEU B CA 1
ATOM 1960 C C . LEU B 1 95 ? 5.723 20.281 7.723 1 98.88 95 LEU B C 1
ATOM 1962 O O . LEU B 1 95 ? 4.895 21 8.297 1 98.88 95 LEU B O 1
ATOM 1966 N N . LYS B 1 96 ? 6.988 20.594 7.59 1 98.81 96 LYS B N 1
ATOM 1967 C CA . LYS B 1 96 ? 7.457 21.875 8.117 1 98.81 96 LYS B CA 1
ATOM 1968 C C . LYS B 1 96 ? 6.914 23.031 7.293 1 98.81 96 LYS B C 1
ATOM 1970 O O . LYS B 1 96 ? 7.035 23.047 6.066 1 98.81 96 LYS B O 1
ATOM 1975 N N . LEU B 1 97 ? 6.43 24.031 7.984 1 98.5 97 LEU B N 1
ATOM 1976 C CA . LEU B 1 97 ? 5.824 25.141 7.258 1 98.5 97 LEU B CA 1
ATOM 1977 C C . LEU B 1 97 ? 6.887 25.953 6.535 1 98.5 97 LEU B C 1
ATOM 1979 O O . LEU B 1 97 ? 6.605 26.578 5.504 1 98.5 97 LEU B O 1
ATOM 1983 N N . VAL B 1 98 ? 8.086 25.953 7.016 1 98.38 98 VAL B N 1
ATOM 1984 C CA . VAL B 1 98 ? 9.18 26.672 6.371 1 98.38 98 VAL B CA 1
ATOM 1985 C C . VAL B 1 98 ? 9.398 26.125 4.961 1 98.38 98 VAL B C 1
ATOM 1987 O O . VAL B 1 98 ? 9.805 26.875 4.062 1 98.38 98 VAL B O 1
ATOM 1990 N N . GLU B 1 99 ? 9.156 24.812 4.777 1 98.25 99 GLU B N 1
ATOM 1991 C CA . GLU B 1 99 ? 9.281 24.234 3.445 1 98.25 99 GLU B CA 1
ATOM 1992 C C . GLU B 1 99 ? 8.289 24.859 2.473 1 98.25 99 GLU B C 1
ATOM 1994 O O . GLU B 1 99 ? 8.594 25.031 1.291 1 98.25 99 GLU B O 1
ATOM 1999 N N . ILE B 1 100 ? 7.105 25.172 2.934 1 98.06 100 ILE B N 1
ATOM 2000 C CA . ILE B 1 100 ? 6.078 25.812 2.119 1 98.06 100 ILE B CA 1
ATOM 2001 C C . ILE B 1 100 ? 6.473 27.25 1.832 1 98.06 100 ILE B C 1
ATOM 2003 O O . ILE B 1 100 ? 6.387 27.719 0.691 1 98.06 100 ILE B O 1
ATOM 2007 N N . LEU B 1 101 ? 6.918 27.969 2.812 1 97.31 101 LEU B N 1
ATOM 2008 C CA . LEU B 1 101 ? 7.324 29.359 2.654 1 97.31 101 LEU B CA 1
ATOM 2009 C C . LEU B 1 101 ? 8.461 29.484 1.643 1 97.31 101 LEU B C 1
ATOM 2011 O O . LEU B 1 101 ? 8.438 30.375 0.783 1 97.31 101 LEU B O 1
ATOM 2015 N N . ASP B 1 102 ? 9.383 28.594 1.797 1 97.88 102 ASP B N 1
ATOM 2016 C CA . ASP B 1 102 ? 10.539 28.625 0.905 1 97.88 102 ASP B CA 1
ATOM 2017 C C . ASP B 1 102 ? 10.141 28.281 -0.526 1 97.88 102 ASP B C 1
ATOM 2019 O O . ASP B 1 102 ? 10.75 28.75 -1.482 1 97.88 102 ASP B O 1
ATOM 2023 N N . ASP B 1 103 ? 9.164 27.5 -0.644 1 97.81 103 ASP B N 1
ATOM 2024 C CA . ASP B 1 103 ? 8.758 26.969 -1.946 1 97.81 103 ASP B CA 1
ATOM 2025 C C . ASP B 1 103 ? 7.887 27.969 -2.695 1 97.81 103 ASP B C 1
ATOM 2027 O O . ASP B 1 103 ? 8.164 28.312 -3.848 1 97.81 103 ASP B O 1
ATOM 2031 N N . VAL B 1 104 ? 6.805 28.531 -1.955 1 98.06 104 VAL B N 1
ATOM 2032 C CA . VAL B 1 104 ? 5.832 29.297 -2.727 1 98.06 104 VAL B CA 1
ATOM 2033 C C . VAL B 1 104 ? 5.504 30.594 -1.996 1 98.06 104 VAL B C 1
ATOM 2035 O O . VAL B 1 104 ? 4.855 31.484 -2.557 1 98.06 104 VAL B O 1
ATOM 2038 N N . GLY B 1 105 ? 5.906 30.703 -0.71 1 96.56 105 GLY B N 1
ATOM 2039 C CA . GLY B 1 105 ? 5.633 31.906 0.061 1 96.56 105 GLY B CA 1
ATOM 2040 C C . GLY B 1 105 ? 4.219 31.969 0.603 1 96.56 105 GLY B C 1
ATOM 2041 O O . GLY B 1 105 ? 3.529 30.938 0.655 1 96.56 105 GLY B O 1
ATOM 2042 N N . ILE B 1 106 ? 3.844 33.094 1.091 1 95.62 106 ILE B N 1
ATOM 2043 C CA . ILE B 1 106 ? 2.535 33.312 1.694 1 95.62 106 ILE B CA 1
ATOM 2044 C C . ILE B 1 106 ? 1.498 33.562 0.602 1 95.62 106 ILE B C 1
ATOM 2046 O O . ILE B 1 106 ? 1.763 34.281 -0.356 1 95.62 106 ILE B O 1
ATOM 2050 N N . GLY B 1 107 ? 0.351 32.938 0.683 1 96.31 107 GLY B N 1
ATOM 2051 C CA . GLY B 1 107 ? -0.781 33.188 -0.191 1 96.31 107 GLY B CA 1
ATOM 2052 C C . GLY B 1 107 ? -0.852 32.25 -1.38 1 96.31 107 GLY B C 1
ATOM 2053 O O . GLY B 1 107 ? -1.854 32.219 -2.098 1 96.31 107 GLY B O 1
ATOM 2054 N N . GLU B 1 108 ? 0.152 31.547 -1.623 1 97.5 108 GLU B N 1
ATOM 2055 C CA . GLU B 1 108 ? 0.2 30.656 -2.785 1 97.5 108 GLU B CA 1
ATOM 2056 C C . GLU B 1 108 ? 0.019 29.203 -2.379 1 97.5 108 GLU B C 1
ATOM 2058 O O . GLU B 1 108 ? 0.572 28.766 -1.371 1 97.5 108 GLU B O 1
ATOM 2063 N N . ARG B 1 109 ? -0.729 28.5 -3.205 1 97.88 109 ARG B N 1
ATOM 2064 C CA . ARG B 1 109 ? -1.033 27.094 -2.943 1 97.88 109 ARG B CA 1
ATOM 2065 C C . ARG B 1 109 ? 0.066 26.188 -3.484 1 97.88 109 ARG B C 1
ATOM 2067 O O . ARG B 1 109 ? 0.602 26.422 -4.566 1 97.88 109 ARG B O 1
ATOM 2074 N N . THR B 1 110 ? 0.369 25.094 -2.787 1 98.56 110 THR B N 1
ATOM 2075 C CA . THR B 1 110 ? 1.287 24.062 -3.258 1 98.56 110 THR B CA 1
ATOM 2076 C C . THR B 1 110 ? 0.771 22.672 -2.9 1 98.56 110 THR B C 1
ATOM 2078 O O . THR B 1 110 ? 0.079 22.5 -1.894 1 98.56 110 THR B O 1
ATOM 2081 N N . SER B 1 111 ? 1.091 21.719 -3.729 1 98.69 111 SER B N 1
ATOM 2082 C CA . SER B 1 111 ? 0.724 20.328 -3.5 1 98.69 111 SER B CA 1
ATOM 2083 C C . SER B 1 111 ? 1.913 19.516 -2.99 1 98.69 111 SER B C 1
ATOM 2085 O O . SER B 1 111 ? 3.043 19.703 -3.443 1 98.69 111 SER B O 1
ATOM 2087 N N . ARG B 1 112 ? 1.652 18.672 -2.002 1 98.75 112 ARG B N 1
ATOM 2088 C CA . ARG B 1 112 ? 2.658 17.766 -1.471 1 98.75 112 ARG B CA 1
ATOM 2089 C C . ARG B 1 112 ? 2.115 16.344 -1.389 1 98.75 112 ARG B C 1
ATOM 2091 O O . ARG B 1 112 ? 0.95 16.125 -1.045 1 98.75 112 ARG B O 1
ATOM 2098 N N . SER B 1 113 ? 2.893 15.383 -1.771 1 98.81 113 SER B N 1
ATOM 2099 C CA . SER B 1 113 ? 2.695 13.977 -1.433 1 98.81 113 SER B CA 1
ATOM 2100 C C . SER B 1 113 ? 3.625 13.539 -0.305 1 98.81 113 SER B C 1
ATOM 2102 O O . SER B 1 113 ? 4.836 13.43 -0.501 1 98.81 113 SER B O 1
ATOM 2104 N N . LEU B 1 114 ? 3.055 13.312 0.892 1 98.88 114 LEU B N 1
ATOM 2105 C CA . LEU B 1 114 ? 3.867 13.039 2.072 1 98.88 114 LEU B CA 1
ATOM 2106 C C . LEU B 1 114 ? 3.879 11.547 2.391 1 98.88 114 LEU 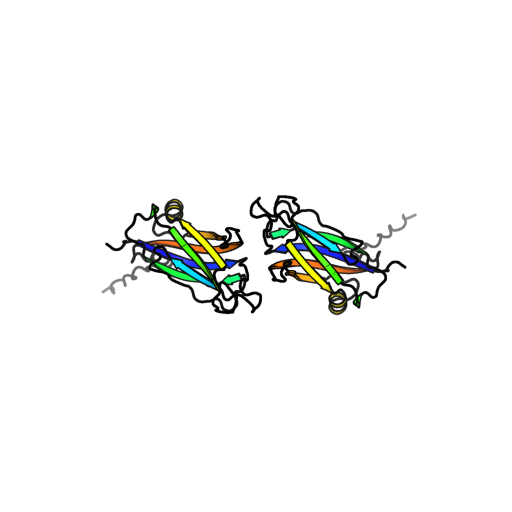B C 1
ATOM 2108 O O . LEU B 1 114 ? 2.836 10.891 2.35 1 98.88 114 LEU B O 1
ATOM 2112 N N . THR B 1 115 ? 5.027 11.039 2.672 1 98.5 115 THR B N 1
ATOM 2113 C CA . THR B 1 115 ? 5.133 9.664 3.135 1 98.5 115 THR B CA 1
ATOM 2114 C C . THR B 1 115 ? 4.617 9.531 4.566 1 98.5 115 THR B C 1
ATOM 2116 O O . THR B 1 115 ? 4.996 10.312 5.441 1 98.5 115 THR B O 1
ATOM 2119 N N . LEU B 1 116 ? 3.756 8.57 4.711 1 98.81 116 LEU B N 1
ATOM 2120 C CA . LEU B 1 116 ? 3.289 8.242 6.051 1 98.81 116 LEU B CA 1
ATOM 2121 C C . LEU B 1 116 ? 4.242 7.27 6.734 1 98.81 116 LEU B C 1
ATOM 2123 O O . LEU B 1 116 ? 4.902 6.465 6.07 1 98.81 116 LEU B O 1
ATOM 2127 N N . LYS B 1 117 ? 4.285 7.402 8.078 1 98.69 117 LYS B N 1
ATOM 2128 C CA . LYS B 1 117 ? 5.047 6.441 8.867 1 98.69 117 LYS B CA 1
ATOM 2129 C C . LYS B 1 117 ? 4.152 5.727 9.875 1 98.69 117 LYS B C 1
ATOM 2131 O O . LYS B 1 117 ? 3.295 6.352 10.508 1 98.69 117 LYS B O 1
ATOM 2136 N N . ARG B 1 118 ? 4.406 4.406 9.969 1 98.25 118 ARG B N 1
ATOM 2137 C CA . ARG B 1 118 ? 3.773 3.629 11.031 1 98.25 118 ARG B CA 1
ATOM 2138 C C . ARG B 1 118 ? 4.34 4.004 12.391 1 98.25 118 ARG B C 1
ATOM 2140 O O . ARG B 1 118 ? 5.391 4.641 12.484 1 98.25 118 ARG B O 1
ATOM 2147 N N . PRO B 1 119 ? 3.623 3.613 13.445 1 96.75 119 PRO B N 1
ATOM 2148 C CA . PRO B 1 119 ? 4.172 3.857 14.781 1 96.75 119 PRO B CA 1
ATOM 2149 C C . PRO B 1 119 ? 5.551 3.23 14.977 1 96.75 119 PRO B C 1
ATOM 2151 O O . PRO B 1 119 ? 6.375 3.762 15.727 1 96.75 119 PRO B O 1
ATOM 2154 N N . SER B 1 120 ? 5.871 2.184 14.266 1 94.75 120 SER B N 1
ATOM 2155 C CA . SER B 1 120 ? 7.168 1.521 14.344 1 94.75 120 SER B CA 1
ATOM 2156 C C . SER B 1 120 ? 8.258 2.35 13.672 1 94.75 120 SER B C 1
ATOM 2158 O O . SER B 1 120 ? 9.445 2.088 13.852 1 94.75 120 SER B O 1
ATOM 2160 N N . GLY B 1 121 ? 7.906 3.275 12.875 1 97 121 GLY B N 1
ATOM 2161 C CA . GLY B 1 121 ? 8.836 4.07 12.086 1 97 121 GLY B CA 1
ATOM 2162 C C . GLY B 1 121 ? 8.898 3.646 10.633 1 97 121 GLY B C 1
ATOM 2163 O O . GLY B 1 121 ? 9.461 4.359 9.797 1 97 121 GLY B O 1
ATOM 2164 N N . ARG B 1 122 ? 8.281 2.514 10.336 1 97 122 ARG B N 1
ATOM 2165 C CA . ARG B 1 122 ? 8.312 2.016 8.961 1 97 122 ARG B CA 1
ATOM 2166 C C . ARG B 1 122 ? 7.5 2.916 8.039 1 97 122 ARG B C 1
ATOM 2168 O O . ARG B 1 122 ? 6.328 3.199 8.305 1 97 122 ARG B O 1
ATOM 2175 N N . PRO B 1 123 ? 8.141 3.312 6.906 1 97.44 123 PRO B N 1
ATOM 2176 C CA . PRO B 1 123 ? 7.355 4.055 5.922 1 97.44 123 PRO B CA 1
ATOM 2177 C C . PRO B 1 123 ? 6.301 3.189 5.238 1 97.44 123 PRO B C 1
ATOM 2179 O O . PRO B 1 123 ? 6.59 2.064 4.824 1 97.44 123 PRO B O 1
ATOM 2182 N N . GLN B 1 124 ? 5.02 3.707 5.215 1 98.12 124 GLN B N 1
ATOM 2183 C CA . GLN B 1 124 ? 3.973 2.986 4.504 1 98.12 124 GLN B CA 1
ATOM 2184 C C . GLN B 1 124 ? 2.834 3.922 4.102 1 98.12 124 GLN B C 1
ATOM 2186 O O . GLN B 1 124 ? 2.107 4.426 4.961 1 98.12 124 GLN B O 1
ATOM 2191 N N . GLY B 1 125 ? 2.695 4.035 2.775 1 98 125 GLY B N 1
ATOM 2192 C CA . GLY B 1 125 ? 1.611 4.848 2.244 1 98 125 GLY B CA 1
ATOM 2193 C C . GLY B 1 125 ? 1.983 6.309 2.086 1 98 125 GLY B C 1
ATOM 2194 O O . GLY B 1 125 ? 3.053 6.734 2.529 1 98 125 GLY B O 1
ATOM 2195 N N . LYS B 1 126 ? 1.095 6.973 1.386 1 98.5 126 LYS B N 1
ATOM 2196 C CA . LYS B 1 126 ? 1.24 8.398 1.118 1 98.5 126 LYS B CA 1
ATOM 2197 C C . LYS B 1 126 ? -0.071 9.141 1.364 1 98.5 126 LYS B C 1
ATOM 2199 O O . LYS B 1 126 ? -1.151 8.562 1.223 1 98.5 126 LYS B O 1
ATOM 2204 N N . VAL B 1 127 ? 0.047 10.359 1.757 1 98.88 127 VAL B N 1
ATOM 2205 C CA . VAL B 1 127 ? -1.103 11.258 1.825 1 98.88 127 VAL B CA 1
ATOM 2206 C C . VAL B 1 127 ? -0.843 12.492 0.974 1 98.88 127 VAL B C 1
ATOM 2208 O O . VAL B 1 127 ? 0.25 13.062 1.015 1 98.88 127 VAL B O 1
ATOM 2211 N N . ASP B 1 128 ? -1.807 12.859 0.167 1 98.94 128 ASP B N 1
ATOM 2212 C CA . ASP B 1 128 ? -1.722 14.023 -0.708 1 98.94 128 ASP B CA 1
ATOM 2213 C C . ASP B 1 128 ? -2.447 15.219 -0.1 1 98.94 128 ASP B C 1
ATOM 2215 O O . ASP B 1 128 ? -3.623 15.125 0.257 1 98.94 128 ASP B O 1
ATOM 2219 N N . VAL B 1 129 ? -1.687 16.328 -0.044 1 98.88 129 VAL B N 1
ATOM 2220 C CA . VAL B 1 129 ? -2.26 17.531 0.567 1 98.88 129 VAL B CA 1
ATOM 2221 C C . VAL B 1 129 ? -1.966 18.75 -0.303 1 98.88 129 VAL B C 1
ATOM 2223 O O . VAL B 1 129 ? -0.969 18.766 -1.029 1 98.88 129 VAL B O 1
ATOM 2226 N N . LYS B 1 130 ? -2.832 19.656 -0.275 1 98.88 130 LYS B N 1
ATOM 2227 C CA . LYS B 1 130 ? -2.611 21.016 -0.756 1 98.88 130 LYS B CA 1
ATOM 2228 C C . LYS B 1 130 ? -2.617 22.016 0.398 1 98.88 130 LYS B C 1
ATOM 2230 O O . LYS B 1 130 ? -3.518 21.984 1.24 1 98.88 130 LYS B O 1
ATOM 2235 N N . VAL B 1 131 ? -1.593 22.875 0.405 1 98.81 131 VAL B N 1
ATOM 2236 C CA . VAL B 1 131 ? -1.432 23.75 1.561 1 98.81 131 VAL B CA 1
ATOM 2237 C C . VAL B 1 131 ? -1.243 25.188 1.093 1 98.81 131 VAL B C 1
ATOM 2239 O O . VAL B 1 131 ? -0.497 25.453 0.146 1 98.81 131 VAL B O 1
ATOM 2242 N N . THR B 1 132 ? -1.896 26.094 1.695 1 98.38 132 THR B N 1
ATOM 2243 C CA . THR B 1 132 ? -1.704 27.531 1.554 1 98.38 132 THR B CA 1
ATOM 2244 C C . THR B 1 132 ? -1.573 28.203 2.922 1 98.38 132 THR B C 1
ATOM 2246 O O . THR B 1 132 ? -2.461 28.062 3.768 1 98.38 132 THR B O 1
ATOM 2249 N N . ILE B 1 133 ? -0.421 28.812 3.146 1 98.06 133 ILE B N 1
ATOM 2250 C CA . ILE B 1 133 ? -0.31 29.688 4.309 1 98.06 133 ILE B CA 1
ATOM 2251 C C . ILE B 1 133 ? -0.783 31.094 3.945 1 98.06 133 ILE B C 1
ATOM 2253 O O . ILE B 1 133 ? -0.303 31.688 2.975 1 98.06 133 ILE B O 1
ATOM 2257 N N . ARG B 1 134 ? -1.698 31.578 4.719 1 96.56 134 ARG B N 1
ATOM 2258 C CA . ARG B 1 134 ? -2.266 32.844 4.293 1 96.56 134 ARG B CA 1
ATOM 2259 C C . ARG B 1 134 ? -2.732 33.688 5.492 1 96.56 134 ARG B C 1
ATOM 2261 O O . ARG B 1 134 ? -2.809 33.156 6.609 1 96.56 134 ARG B O 1
ATOM 2268 N N . GLU B 1 135 ? -2.943 35.031 5.324 1 92.75 135 GLU B N 1
ATOM 2269 C CA . GLU B 1 135 ? -3.664 35.875 6.273 1 92.75 135 GLU B CA 1
ATOM 2270 C C . GLU B 1 135 ? -5.176 35.75 6.09 1 92.75 135 GLU B C 1
ATOM 2272 O O . GLU B 1 135 ? -5.664 35.688 4.957 1 92.75 135 GLU B O 1
ATOM 2277 N N . PRO B 1 136 ? -5.777 35.688 7.344 1 81.38 136 PRO B N 1
ATOM 2278 C CA . PRO B 1 136 ? -7.234 35.594 7.223 1 81.38 136 PRO B CA 1
ATOM 2279 C C . PRO B 1 136 ? -7.828 36.75 6.406 1 81.38 136 PRO B C 1
ATOM 2281 O O . PRO B 1 136 ? -7.355 37.875 6.492 1 81.38 136 PRO B O 1
ATOM 2284 N N . GLY B 1 137 ? -8.875 36.562 5.574 1 71.56 137 GLY B N 1
ATOM 2285 C CA . GLY B 1 137 ? -9.539 37.562 4.781 1 71.56 137 GLY B CA 1
ATOM 2286 C C . GLY B 1 137 ? -9.039 37.656 3.354 1 71.56 137 GLY B C 1
ATOM 2287 O O . GLY B 1 137 ? -9.664 38.281 2.498 1 71.56 137 GLY B O 1
ATOM 2288 N N . TYR B 1 138 ? -7.766 37.375 3.133 1 55.56 138 TYR B N 1
ATOM 2289 C CA . TYR B 1 138 ? -7.246 37.438 1.77 1 55.56 138 TYR B CA 1
ATOM 2290 C C . TYR B 1 138 ? -7.754 36.25 0.948 1 55.56 138 TYR B C 1
ATOM 2292 O O . TYR B 1 138 ? -7.332 35.125 1.155 1 55.56 138 TYR B O 1
ATOM 2300 N N . ARG B 1 139 ? -9.039 36.188 0.848 1 52.78 139 ARG B N 1
ATOM 2301 C CA . ARG B 1 139 ? -9.477 35.219 -0.14 1 52.78 139 ARG B CA 1
ATOM 2302 C C . ARG B 1 139 ? -8.945 35.562 -1.527 1 52.78 139 ARG B C 1
ATOM 2304 O O . ARG B 1 139 ? -9.172 36.656 -2.023 1 52.78 139 ARG B O 1
ATOM 2311 N N . ALA B 1 140 ? -7.953 34.938 -1.918 1 49.34 140 ALA B N 1
ATOM 2312 C CA . ALA B 1 140 ? -7.52 35.219 -3.281 1 49.34 140 ALA B CA 1
ATOM 2313 C C . ALA B 1 140 ? -8.703 35.219 -4.246 1 49.34 140 ALA B C 1
ATOM 2315 O O . ALA B 1 140 ? -9.578 34.344 -4.164 1 49.34 140 ALA B O 1
ATOM 2316 N N . PRO B 1 141 ? -9.023 36.281 -4.926 1 41.91 141 PRO B N 1
ATOM 2317 C CA . PRO B 1 141 ? -10.102 36.25 -5.914 1 41.91 141 PRO B CA 1
ATOM 2318 C C . PRO B 1 141 ? -10.055 35.031 -6.824 1 41.91 141 PRO B C 1
ATOM 2320 O O . PRO B 1 141 ? -8.969 34.531 -7.129 1 41.91 141 PRO B O 1
ATOM 2323 N N . ALA B 1 142 ? -10.945 34.188 -6.688 1 42.91 142 ALA B N 1
ATOM 2324 C CA . ALA B 1 142 ? -10.961 33.156 -7.723 1 42.91 142 ALA B CA 1
ATOM 2325 C C . ALA B 1 142 ? -10.469 33.688 -9.055 1 42.91 142 ALA B C 1
ATOM 2327 O O . ALA B 1 142 ? -10.727 34.875 -9.383 1 42.91 142 ALA B O 1
ATOM 2328 N N . PRO B 1 143 ? -9.516 33.156 -9.711 1 43.34 143 PRO B N 1
ATOM 2329 C CA . PRO B 1 143 ? -9.125 33.781 -10.977 1 43.34 143 PRO B CA 1
ATOM 2330 C C . PRO B 1 143 ? -10.312 34.375 -11.742 1 43.34 143 PRO B C 1
ATOM 2332 O O . PRO B 1 143 ? -10.133 35.25 -12.594 1 43.34 143 PRO B O 1
ATOM 2335 N N . GLY B 1 144 ? -11.344 33.531 -11.805 1 39.62 144 GLY B N 1
ATOM 2336 C CA . GLY B 1 144 ? -12.453 33.906 -12.672 1 39.62 144 GLY B CA 1
ATOM 2337 C C . GLY B 1 144 ? -13.281 35.031 -12.117 1 39.62 144 GLY B C 1
ATOM 2338 O O . GLY B 1 144 ? -14.375 35.312 -12.617 1 39.62 144 GLY B O 1
ATOM 2339 N N . ALA B 1 145 ? -13.031 35.438 -10.945 1 38.19 145 ALA B N 1
ATOM 2340 C CA . ALA B 1 145 ? -13.93 36.5 -10.57 1 38.19 145 ALA B CA 1
ATOM 2341 C C . ALA B 1 145 ? -13.672 37.75 -11.406 1 38.19 145 ALA B C 1
ATOM 2343 O O . ALA B 1 145 ? -12.68 38.469 -11.195 1 38.19 145 ALA B O 1
ATOM 2344 N N . TYR B 1 146 ? -13.945 37.656 -12.797 1 35.78 146 TYR B N 1
ATOM 2345 C CA . TYR B 1 146 ? -14.062 38.875 -13.625 1 35.78 146 TYR B CA 1
ATOM 2346 C C . TYR B 1 146 ? -14.953 39.906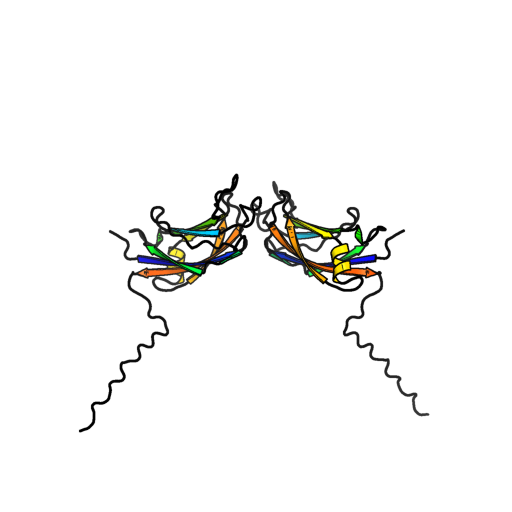 -12.945 1 35.78 146 TYR B C 1
ATOM 2348 O O . TYR B 1 146 ? -16.125 39.656 -12.672 1 35.78 146 TYR B O 1
ATOM 2356 N N . TYR B 1 147 ? -14.508 40.562 -11.984 1 37.72 147 TYR B N 1
ATOM 2357 C CA . TYR B 1 147 ? -15.281 41.719 -11.531 1 37.72 147 TYR B CA 1
ATOM 2358 C C . TYR B 1 147 ? -15.789 42.531 -12.719 1 37.72 147 TYR B C 1
ATOM 2360 O O . TYR B 1 147 ? -15 43.094 -13.484 1 37.72 147 TYR B O 1
ATOM 2368 N N . ALA B 1 148 ? -16.844 42.031 -13.43 1 38.44 148 ALA B N 1
ATOM 2369 C CA . ALA B 1 148 ? -17.469 42.906 -14.43 1 38.44 148 ALA B CA 1
ATOM 2370 C C . ALA B 1 148 ? -17.75 44.281 -13.859 1 38.44 148 ALA B C 1
ATOM 2372 O O . ALA B 1 148 ? -18.344 44.406 -12.781 1 38.44 148 ALA B O 1
ATOM 2373 N N . PRO B 1 149 ? -17 45.219 -14.219 1 37.81 149 PRO B N 1
ATOM 2374 C CA . PRO B 1 149 ? -17.281 46.594 -13.773 1 37.81 149 PRO B CA 1
ATOM 2375 C C . PRO B 1 149 ? -18.75 46.969 -13.945 1 37.81 149 PRO B C 1
ATOM 2377 O O . PRO B 1 149 ? -19.438 46.438 -14.828 1 37.81 149 PRO B O 1
ATOM 2380 N N . PRO B 1 150 ? -19.469 47.25 -12.859 1 37.88 150 PRO B N 1
ATOM 2381 C CA . PRO B 1 150 ? -20.891 47.625 -12.992 1 37.88 150 PRO B CA 1
ATOM 2382 C C . PRO B 1 150 ? -21.141 48.5 -14.203 1 37.88 150 PRO B C 1
ATOM 2384 O O . PRO B 1 150 ? -20.359 49.406 -14.484 1 37.88 150 PRO B O 1
ATOM 2387 N N . TYR B 1 151 ? -21.578 47.969 -15.383 1 39.47 151 TYR B N 1
ATOM 2388 C CA . TYR B 1 151 ? -22 48.688 -16.562 1 39.47 151 TYR B CA 1
ATOM 2389 C C . TYR B 1 151 ? -22.797 49.938 -16.172 1 39.47 151 TYR B C 1
ATOM 2391 O O . TYR B 1 151 ? -23.766 49.875 -15.422 1 39.47 151 TYR B O 1
ATOM 2399 N N . GLY B 1 152 ? -22.078 51.062 -15.945 1 39.25 152 GLY B N 1
ATOM 2400 C CA . GLY B 1 152 ? -22.656 52.375 -15.75 1 39.25 152 GLY B CA 1
ATOM 2401 C C . GLY B 1 152 ? -23.844 52.656 -16.641 1 39.25 152 GLY B C 1
ATOM 2402 O O . GLY B 1 152 ? -23.75 52.562 -17.859 1 39.25 152 GLY B O 1
ATOM 2403 N N . VAL B 1 153 ? -25.094 52.188 -16.266 1 43.22 153 VAL B N 1
ATOM 2404 C CA . VAL B 1 153 ? -26.328 52.5 -16.953 1 43.22 153 VAL B CA 1
ATOM 2405 C C . VAL B 1 153 ? -26.344 54 -17.344 1 43.22 153 VAL B C 1
ATOM 2407 O O . VAL B 1 153 ? -26.078 54.875 -16.5 1 43.22 153 VAL B O 1
ATOM 2410 N N . PRO B 1 154 ? -26.094 54.312 -18.594 1 46.47 154 PRO B N 1
ATOM 2411 C CA . PRO B 1 154 ? -26.078 55.688 -19.062 1 46.47 154 PRO B CA 1
ATOM 2412 C C . PRO B 1 154 ? -27.281 56.5 -18.594 1 46.47 154 PRO B C 1
ATOM 2414 O O . PRO B 1 154 ? -28.359 55.906 -18.391 1 46.47 154 PRO B O 1
ATOM 2417 N N . PRO B 1 155 ? -27.141 57.531 -17.938 1 41.47 155 PRO B N 1
ATOM 2418 C CA . PRO B 1 155 ? -28.203 58.312 -17.312 1 41.47 155 PRO B CA 1
ATOM 2419 C C . PRO B 1 155 ? -29.375 58.594 -18.266 1 41.47 155 PRO B C 1
ATOM 2421 O O . PRO B 1 155 ? -29.188 58.594 -19.484 1 41.47 155 PRO B O 1
ATOM 2424 N N . PRO B 1 156 ? -30.609 58.094 -17.984 1 41.88 156 PRO B N 1
ATOM 2425 C CA . PRO B 1 156 ? -31.812 58.219 -18.828 1 41.88 156 PRO B CA 1
ATOM 2426 C C . PRO B 1 156 ? -31.922 59.562 -19.5 1 41.88 156 PRO B C 1
ATOM 2428 O O . PRO B 1 156 ? -31.422 60.562 -18.984 1 41.88 156 PRO B O 1
ATOM 2431 N N . GLN B 1 157 ? -31.812 59.594 -20.906 1 42.16 157 GLN B N 1
ATOM 2432 C CA . GLN B 1 157 ? -31.953 60.812 -21.672 1 42.16 157 GLN B CA 1
ATOM 2433 C C . GLN B 1 157 ? -33.125 61.656 -21.156 1 42.16 157 GLN B C 1
ATOM 2435 O O . GLN B 1 157 ? -34.219 61.156 -20.938 1 42.16 157 GLN B O 1
ATOM 2440 N N . ALA B 1 158 ? -32.781 62.875 -20.703 1 35.03 158 ALA B N 1
ATOM 2441 C CA . ALA B 1 158 ? -33.875 63.812 -20.438 1 35.03 158 ALA B CA 1
ATOM 2442 C C . ALA B 1 158 ? -34.625 64.188 -21.703 1 35.03 158 ALA B C 1
ATOM 2444 O O . ALA B 1 158 ? -34.031 64.312 -22.781 1 35.03 158 ALA B O 1
#

Secondary structure (DSSP, 8-state):
---S-EEEEEEEEEES---TTTTTS---EEEEEESSTTS-EEPPP-TT-TTEEEEEEEEEEEPPSS-GGG-EEEEEEEE----TT---EEEEEEEEHHHHHHHT-TT-EEEEEEEEE-TTS-EEEEEEEEEEEE-TT-----TT--------------/---S-EEEEEEEEEES---TTTTTS---EEEEEESSTTS-EEPPP-TT-TTEEEEEEEEEEEPPSS-GGG-EEEEEEEE----TT---EEEEEEEEHHHHHHHT-SS--EEEEEEEE-TTS-EEEEEEEEEEEE-TT-----TT--------------